Protein 3CXG (pdb70)

InterPro domains:
  IPR013766 Thioredoxin domain [PF00085] (86-170)
  IPR036249 Thioredoxin-like superfamily [SSF52833] (67-174)

Nearest PDB structures (foldseek):
  3cxg-assembly2_B  TM=1.008E+00  e=1.425E-27  unclassified
  2xbi-assembly1_A  TM=9.015E-01  e=7.526E-08  Schistosoma mansoni
  2xbq-assembly1_A  TM=8.845E-01  e=1.543E-07  Schistosoma mansoni
  4i8b-assembly1_B  TM=8.385E-01  e=2.962E-07  Schistosoma japonicum
  6kil-assembly1_A  TM=8.180E-01  e=5.689E-07  Halobacterium salinarum NRC-1

Radius of gyration: 19.88 Å; Cα contacts (8 Å, |Δi|>4): 503; chains: 2; bounding box: 44×50×50 Å

Organism: Plasmodium falciparum (isolate 3D7) (NCBI:txid36329)

B-factor: mean 28.35, std 4.88, range [16.5, 72.26]

Secondary structure (DSSP, 8-state):
-EEEEEEEETTEEEEE---TTHHHHHHT---SEEEEEEE-TT-HHHHHTHHHHHGGGGTEE-EEEEEETTT-HHHHHHTT--SSSEEEEEEEETTEEEEEEEEES--HHHHHHHHHHHSEE-/-EEEEEEEETTEEEEE---TTHHHHHHT---SEEEEEEE-TT-HHHHHTHHHHHGGGGTEE-EEEEEETTT-HHHHHHTT--SSSEEEEEEEETTEEEEEEEEES--HHHHHHHHHHHSEE-

GO terms:
  GO:0005783 endoplasmic reticulum (C, IDA)
  GO:0005789 endoplasmic reticulum membrane (C, EXP)

Solvent-accessible surface area: 12739 Å² total; per-residue (Å²): 109,13,154,2,38,18,87,25,53,55,55,0,27,10,4,114,5,99,51,30,50,8,13,116,42,22,34,42,52,92,7,45,0,2,0,0,7,0,5,8,122,179,5,136,56,4,54,146,4,103,95,36,0,76,64,5,16,72,131,2,94,0,10,0,0,16,1,30,12,90,104,2,71,134,10,30,102,140,46,96,22,160,39,40,0,3,0,7,0,24,44,51,80,149,150,117,68,58,86,45,66,60,16,97,25,29,82,93,114,72,0,57,153,4,0,99,158,57,10,77,114,93,115,25,96,1,31,15,79,26,54,51,54,0,28,6,5,105,8,85,52,40,54,7,12,113,41,21,31,52,53,88,9,47,0,4,0,0,7,0,3,8,122,177,6,142,59,2,52,151,4,109,105,36,0,55,55,6,9,64,131,3,95,0,10,0,0,22,0,28,12,92,105,2,66,129,14,32,100,140,46,101,23,165,36,38,0,3,0,7,0,25,41,48,78,154,154,105,65,52,86,46,66,62,17,98,25,29,85,97,115,75,0,58,153,5,0,102,154,50,11,78,116,97

Sequence (244 aa):
SGRENLYYFQGQSIYIIELKNTGSLNQVFSSSQNSSIVIKFGAVWCKPCNKIKEYFKNQLNYYYVTLVDIDVDIHPKLNDQHNIKALPTFEFYFNLNNEWVLVHTVEGANQNDIEKAFQKYCLEKSGRENLYFQGQSIYIELKNTGSLNQVFSSSQNSSIVIKFGAVWCKPCNKIKEYFKNQLNYYYVTLVDIDVDIHPKLNDQHNIKALPTFEFYFNLNNEWVLVHTVEGANQNDIEKAFQKYCLEK

CATH classification: 3.40.30.10

Structure (mmCIF, N/CA/C/O backbone):
data_3CXG
#
_entry.id   3CXG
#
_cell.length_a   97.455
_cell.length_b   97.455
_cell.length_c   97.455
_cell.angle_alpha   90.000
_cell.angle_beta   90.000
_cell.angle_gamma   90.000
#
_symmetry.space_group_name_H-M   'P 2 3'
#
loop_
_entity.id
_entity.type
_entity.pdbx_description
1 polymer 'Putative thioredoxin'
2 non-polymer GLYCEROL
3 non-polymer 'SULFATE ION'
4 water water
#
loop_
_atom_site.group_PDB
_atom_site.id
_atom_site.type_symbol
_atom_site.label_atom_id
_atom_site.label_alt_id
_atom_site.label_comp_id
_atom_site.label_asym_id
_atom_site.label_entity_id
_atom_site.label_seq_id
_atom_site.pdbx_PDB_ins_code
_atom_site.Cartn_x
_atom_site.Cartn_y
_atom_site.Cartn_z
_atom_site.occupancy
_atom_site.B_iso_or_equiv
_atom_site.auth_seq_id
_atom_site.auth_comp_id
_atom_site.auth_asym_id
_atom_site.auth_atom_id
_atom_site.pdbx_PDB_model_num
ATOM 1 N N . SER A 1 9 ? 36.506 28.613 9.439 1.00 36.75 9 SER A N 1
ATOM 2 C CA . SER A 1 9 ? 35.416 27.788 10.017 1.00 36.28 9 SER A CA 1
ATOM 3 C C . SER A 1 9 ? 35.127 28.332 11.409 1.00 36.60 9 SER A C 1
ATOM 4 O O . SER A 1 9 ? 36.048 28.442 12.227 1.00 38.28 9 SER A O 1
ATOM 6 N N . GLY A 1 10 ? 33.882 28.705 11.693 1.00 34.62 10 GLY A N 1
ATOM 7 C CA . GLY A 1 10 ? 33.528 29.215 13.024 1.00 33.95 10 GLY A CA 1
ATOM 8 C C . GLY A 1 10 ? 32.027 29.334 13.241 1.00 33.23 10 GLY A C 1
ATOM 9 O O . GLY A 1 10 ? 31.271 29.233 12.288 1.00 34.78 10 GLY A O 1
ATOM 10 N N . ARG A 1 11 ? 31.604 29.526 14.490 1.00 31.47 11 ARG A N 1
ATOM 11 C CA . ARG A 1 11 ? 30.199 29.631 14.908 1.00 30.66 11 ARG A CA 1
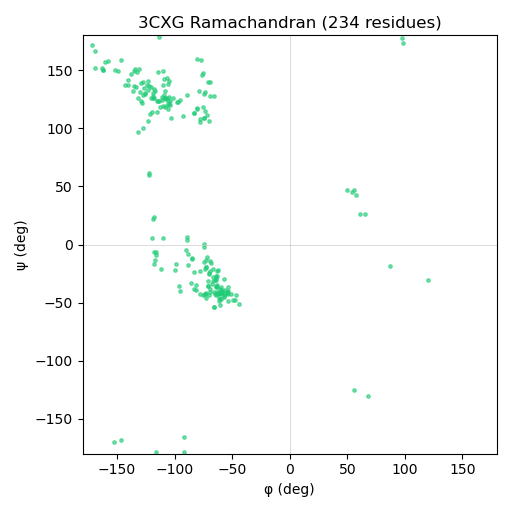ATOM 12 C C . ARG A 1 11 ? 30.066 30.988 15.613 1.00 27.77 11 ARG A C 1
ATOM 13 O O . ARG A 1 11 ? 30.992 31.358 16.342 1.00 27.41 11 ARG A O 1
ATOM 21 N N . GLU A 1 12 ? 28.957 31.715 15.412 1.00 24.54 12 GLU A N 1
ATOM 22 C CA . GLU A 1 12 ? 28.602 32.832 16.285 1.00 23.70 12 GLU A CA 1
ATOM 23 C C . GLU A 1 12 ? 27.154 32.738 16.726 1.00 23.16 12 GLU A C 1
ATOM 24 O O . GLU A 1 12 ? 26.339 32.161 16.023 1.00 23.51 12 GLU A O 1
ATOM 30 N N . ASN A 1 13 ? 26.837 33.266 17.899 1.00 22.36 13 ASN A N 1
ATOM 31 C CA . ASN A 1 13 ? 25.460 33.272 18.422 1.00 25.75 13 ASN A CA 1
ATOM 32 C C . ASN A 1 13 ? 24.955 34.706 18.405 1.00 26.27 13 ASN A C 1
ATOM 33 O O . ASN A 1 13 ? 25.582 35.598 18.997 1.00 27.47 13 ASN A O 1
ATOM 38 N N . LEU A 1 14 ? 23.891 34.948 17.658 1.00 26.74 14 LEU A N 1
ATOM 39 C CA . LEU A 1 14 ? 23.339 36.303 17.548 1.00 28.52 14 LEU A CA 1
ATOM 40 C C . LEU A 1 14 ? 22.067 36.328 18.374 1.00 28.85 14 LEU A C 1
ATOM 41 O O . LEU A 1 14 ? 21.323 35.343 18.415 1.00 28.89 14 LEU A O 1
ATOM 46 N N A TYR A 1 15 ? 21.879 37.445 19.064 0.50 28.29 15 TYR A N 1
ATOM 47 N N B TYR A 1 15 ? 21.869 37.405 19.115 0.50 29.00 15 TYR A N 1
ATOM 48 C CA A TYR A 1 15 ? 20.740 37.700 19.929 0.50 28.07 15 TYR A CA 1
ATOM 49 C CA B TYR A 1 15 ? 20.621 37.612 19.829 0.50 29.28 15 TYR A CA 1
ATOM 50 C C A TYR A 1 15 ? 20.088 38.931 19.287 0.50 27.81 15 TYR A C 1
ATOM 51 C C B TYR A 1 15 ? 20.075 38.898 19.271 0.50 28.55 15 TYR A C 1
ATOM 52 O O A TYR A 1 15 ? 20.777 39.926 19.034 0.50 27.10 15 TYR A O 1
ATOM 53 O O B TYR A 1 15 ? 20.797 39.884 19.087 0.50 27.80 15 TYR A O 1
ATOM 70 N N . PHE A 1 16 ? 18.793 38.828 18.961 1.00 27.75 16 PHE A N 1
ATOM 71 C CA . PHE A 1 16 ? 18.071 39.824 18.189 1.00 28.21 16 PHE A CA 1
ATOM 72 C C . PHE A 1 16 ? 16.964 40.400 19.092 1.00 27.89 16 PHE A C 1
ATOM 73 O O . PHE A 1 16 ? 16.269 39.659 19.822 1.00 25.72 16 PHE A O 1
ATOM 81 N N . GLN A 1 17 ? 16.795 41.709 19.034 1.00 26.02 17 GLN A N 1
ATOM 82 C CA . GLN A 1 17 ? 15.633 42.372 19.571 1.00 27.51 17 GLN A CA 1
ATOM 83 C C . GLN A 1 17 ? 15.181 43.312 18.412 1.00 27.61 17 GLN A C 1
ATOM 84 O O . GLN A 1 17 ? 15.751 44.380 18.204 1.00 27.58 17 GLN A O 1
ATOM 90 N N . GLY A 1 18 ? 14.216 42.873 17.625 1.00 27.93 18 GLY A N 1
ATOM 91 C CA . GLY A 1 18 ? 13.874 43.562 16.372 1.00 28.37 18 GLY A CA 1
ATOM 92 C C . GLY A 1 18 ? 15.074 43.355 15.465 1.00 28.49 18 GLY A C 1
ATOM 93 O O . GLY A 1 18 ? 15.585 42.216 15.338 1.00 27.81 18 GLY A O 1
ATOM 94 N N . GLN A 1 19 ? 15.547 44.462 14.879 1.00 28.51 19 GLN A N 1
ATOM 95 C CA . GLN A 1 19 ? 16.792 44.489 14.095 1.00 26.89 19 GLN A CA 1
ATOM 96 C C . GLN A 1 19 ? 18.076 44.797 14.884 1.00 27.81 19 GLN A C 1
ATOM 97 O O . GLN A 1 19 ? 19.174 44.723 14.326 1.00 26.47 19 GLN A O 1
ATOM 103 N N . SER A 1 20 ? 17.958 45.106 16.166 1.00 25.99 20 SER A N 1
ATOM 104 C CA . SER A 1 20 ? 19.142 45.228 16.977 1.00 26.44 20 SER A CA 1
ATOM 105 C C . SER A 1 20 ? 19.738 43.851 17.323 1.00 26.99 20 SER A C 1
ATOM 106 O O . SER A 1 20 ? 19.045 42.847 17.371 1.00 28.45 20 SER A O 1
ATOM 109 N N . ILE A 1 21 ? 21.040 43.811 17.446 1.00 27.27 21 ILE A N 1
ATOM 110 C CA . ILE A 1 21 ? 21.811 42.564 17.566 1.00 27.78 21 ILE A CA 1
ATOM 111 C C . ILE A 1 21 ? 22.851 42.654 18.660 1.00 27.14 21 ILE A C 1
ATOM 112 O O . ILE A 1 21 ? 23.479 43.697 18.792 1.00 24.61 21 ILE A O 1
ATOM 117 N N . TYR A 1 22 ? 22.991 41.599 19.479 1.00 26.93 22 TYR A N 1
ATOM 118 C CA . TYR A 1 22 ? 24.085 41.527 20.395 1.00 27.13 22 TYR A CA 1
ATOM 119 C C . TYR A 1 22 ? 24.867 40.233 20.099 1.00 27.01 22 TYR A C 1
ATOM 120 O O . TYR A 1 22 ? 24.257 39.156 19.914 1.00 26.71 22 TYR A O 1
ATOM 129 N N . ILE A 1 23 ? 26.194 40.325 20.077 1.00 26.49 23 ILE A N 1
ATOM 130 C CA A ILE A 1 23 ? 27.086 39.171 19.850 0.50 25.91 23 ILE A CA 1
ATOM 131 C CA B ILE A 1 23 ? 27.019 39.109 19.940 0.50 26.56 23 ILE A CA 1
ATOM 132 C C . ILE A 1 23 ? 28.269 39.167 20.833 1.00 27.27 23 ILE A C 1
ATOM 133 O O . ILE A 1 23 ? 28.952 40.209 20.999 1.00 25.95 23 ILE A O 1
ATOM 142 N N . GLU A 1 24 ? 28.548 38.041 21.427 1.00 24.06 24 GLU A N 1
ATOM 143 C CA . GLU A 1 24 ? 29.695 37.929 22.269 1.00 25.26 24 GLU A CA 1
ATOM 144 C C . GLU A 1 24 ? 30.650 37.170 21.329 1.00 25.24 24 GLU A C 1
ATOM 145 O O . GLU A 1 24 ? 30.433 35.979 21.018 1.00 24.04 24 GLU A O 1
ATOM 151 N N . LEU A 1 25 ? 31.666 37.879 20.847 1.00 24.52 25 LEU A N 1
ATOM 152 C CA . LEU A 1 25 ? 32.435 37.409 19.671 1.00 26.35 25 LEU A CA 1
ATOM 153 C C . LEU A 1 25 ? 33.282 36.148 19.987 1.00 25.70 25 LEU A C 1
ATOM 154 O O . LEU A 1 25 ? 34.064 36.137 20.944 1.00 24.81 25 LEU A O 1
ATOM 159 N N . LYS A 1 26 ? 33.152 35.093 19.184 1.00 24.87 26 LYS A N 1
ATOM 160 C CA . LYS A 1 26 ? 33.929 33.871 19.412 1.00 25.08 26 LYS A CA 1
ATOM 161 C C . LYS A 1 26 ? 35.169 33.825 18.617 1.00 24.58 26 LYS A C 1
ATOM 162 O O . LYS A 1 26 ? 36.178 33.379 19.070 1.00 22.72 26 LYS A O 1
ATOM 168 N N . ASN A 1 27 ? 35.063 34.270 17.381 1.00 23.07 27 ASN A N 1
ATOM 169 C CA . ASN A 1 27 ? 36.153 34.196 16.432 1.00 24.15 27 ASN A CA 1
ATOM 170 C C . ASN A 1 27 ? 36.516 35.615 15.966 1.00 23.63 27 ASN A C 1
ATOM 171 O O . ASN A 1 27 ? 35.654 36.384 15.480 1.00 23.85 27 ASN A O 1
ATOM 176 N N . THR A 1 28 ? 37.797 35.934 16.105 1.00 24.05 28 THR A N 1
ATOM 177 C CA . THR A 1 28 ? 38.294 37.239 15.674 1.00 26.42 28 THR A CA 1
ATOM 178 C C . THR A 1 28 ? 37.882 37.572 14.246 1.00 25.94 28 THR A C 1
ATOM 179 O O . THR A 1 28 ? 37.522 38.723 13.944 1.00 26.94 28 THR A O 1
ATOM 183 N N . GLY A 1 29 ? 37.980 36.591 13.346 1.00 25.54 29 GLY A N 1
ATOM 184 C CA . GLY A 1 29 ? 37.596 36.804 11.931 1.00 25.16 29 GLY A CA 1
ATOM 185 C C . GLY A 1 29 ? 36.130 37.164 11.679 1.00 25.80 29 GLY A C 1
ATOM 186 O O . GLY A 1 29 ? 35.832 37.727 10.628 1.00 25.60 29 GLY A O 1
ATOM 187 N N . SER A 1 30 ? 35.222 36.829 12.614 1.00 26.53 30 SER A N 1
ATOM 188 C CA . SER A 1 30 ? 33.772 37.143 12.438 1.00 27.70 30 SER A CA 1
ATOM 189 C C . SER A 1 30 ? 33.496 38.672 12.542 1.00 27.83 30 SER A C 1
ATOM 190 O O . SER A 1 30 ? 32.471 39.123 12.081 1.00 28.31 30 SER A O 1
ATOM 193 N N . LEU A 1 31 ? 34.363 39.433 13.234 1.00 26.98 31 LEU A N 1
ATOM 194 C CA . LEU A 1 31 ? 34.211 40.915 13.303 1.00 27.15 31 LEU A CA 1
ATOM 195 C C . LEU A 1 31 ? 34.103 41.662 11.930 1.00 27.86 31 LEU A C 1
ATOM 196 O O . LEU A 1 31 ? 33.217 42.540 11.715 1.00 26.91 31 LEU A O 1
ATOM 201 N N . ASN A 1 32 ? 35.015 41.334 11.028 1.00 28.15 32 ASN A N 1
ATOM 202 C CA . ASN A 1 32 ? 34.960 41.799 9.637 1.00 30.11 32 ASN A CA 1
ATOM 203 C C . ASN A 1 32 ? 33.610 41.442 9.042 1.00 28.92 32 ASN A C 1
ATOM 204 O O . ASN A 1 32 ? 33.053 42.218 8.280 1.00 29.79 32 ASN A O 1
ATOM 209 N N . GLN A 1 33 ? 33.101 40.255 9.350 1.00 28.24 33 GLN A N 1
ATOM 210 C CA . GLN A 1 33 ? 31.816 39.822 8.775 1.00 27.99 33 GLN A CA 1
ATOM 211 C C . GLN A 1 33 ? 30.599 40.593 9.350 1.00 26.28 33 GLN A C 1
ATOM 212 O O . GLN A 1 33 ? 29.633 40.798 8.657 1.00 24.78 33 GLN A O 1
ATOM 218 N N . VAL A 1 34 ? 30.642 40.937 10.655 1.00 25.83 34 VAL A N 1
ATOM 219 C CA . VAL A 1 34 ? 29.579 41.759 11.321 1.00 26.95 34 VAL A CA 1
ATOM 220 C C . VAL A 1 34 ? 29.469 43.138 10.612 1.00 26.75 34 VAL A C 1
ATOM 221 O O . VAL A 1 34 ? 28.360 43.710 10.399 1.00 25.60 34 VAL A O 1
ATOM 225 N N . PHE A 1 35 ? 30.649 43.669 10.262 1.00 26.01 35 PHE A N 1
ATOM 226 C CA . PHE A 1 35 ? 30.739 44.985 9.632 1.00 28.59 35 PHE A CA 1
ATOM 227 C C . PHE A 1 35 ? 30.295 44.931 8.171 1.00 29.19 35 PHE A C 1
ATOM 228 O O . PHE A 1 35 ? 30.005 45.944 7.586 1.00 28.46 35 PHE A O 1
ATOM 236 N N . SER A 1 36 ? 30.207 43.725 7.621 1.00 30.63 36 SER A N 1
ATOM 237 C CA A SER A 1 36 ? 29.820 43.481 6.220 0.50 31.56 36 SER A CA 1
ATOM 238 C CA B SER A 1 36 ? 29.844 43.576 6.216 0.50 31.62 36 SER A CA 1
ATOM 239 C C . SER A 1 36 ? 28.335 43.663 5.992 1.00 32.33 36 SER A C 1
ATOM 240 O O . SER A 1 36 ? 27.885 43.657 4.869 1.00 33.60 36 SER A O 1
ATOM 245 N N . SER A 1 37 ? 27.567 43.803 7.083 1.00 35.34 37 SER A N 1
ATOM 246 C CA . SER A 1 37 ? 26.161 44.301 7.035 1.00 38.15 37 SER A CA 1
ATOM 247 C C . SER A 1 37 ? 26.088 45.849 7.225 1.00 39.81 37 SER A C 1
ATOM 248 O O . SER A 1 37 ? 25.712 46.354 8.305 1.00 40.62 37 SER A O 1
ATOM 251 N N . GLN A 1 39 ? 22.843 47.247 7.939 1.00 33.80 39 GLN A N 1
ATOM 252 C CA . GLN A 1 39 ? 21.424 47.326 8.258 1.00 33.22 39 GLN A CA 1
ATOM 253 C C . GLN A 1 39 ? 21.261 48.088 9.577 1.00 31.89 39 GLN A C 1
ATOM 254 O O . GLN A 1 39 ? 20.226 48.738 9.813 1.00 31.78 39 GLN A O 1
ATOM 260 N N . ASN A 1 40 ? 22.254 47.980 10.447 1.00 28.02 40 ASN A N 1
ATOM 261 C CA . ASN A 1 40 ? 22.343 48.931 11.540 1.00 27.54 40 ASN A CA 1
ATOM 262 C C . ASN A 1 40 ? 23.438 49.914 11.211 1.00 26.56 40 ASN A C 1
ATOM 263 O O . ASN A 1 40 ? 24.538 49.512 10.915 1.00 28.30 40 ASN A O 1
ATOM 268 N N . SER A 1 41 ? 23.100 51.205 11.189 1.00 26.26 41 SER A N 1
ATOM 269 C CA . SER A 1 41 ? 24.121 52.244 10.945 1.00 25.61 41 SER A CA 1
ATOM 270 C C . SER A 1 41 ? 25.141 52.312 12.101 1.00 24.81 41 SER A C 1
ATOM 271 O O . SER A 1 41 ? 26.280 52.714 11.897 1.00 25.56 41 SER A O 1
ATOM 274 N N . SER A 1 42 ? 24.713 51.945 13.312 1.00 25.57 42 SER A N 1
ATOM 275 C CA . SER A 1 42 ? 25.523 52.067 14.520 1.00 24.46 42 SER A CA 1
ATOM 276 C C . SER A 1 42 ? 25.990 50.655 14.908 1.00 25.04 42 SER A C 1
ATOM 277 O O . SER A 1 42 ? 25.172 49.752 15.054 1.00 24.73 42 SER A O 1
ATOM 280 N N . ILE A 1 43 ? 27.304 50.465 15.019 1.00 25.79 43 ILE A N 1
ATOM 281 C CA . ILE A 1 43 ? 27.869 49.291 15.691 1.00 26.26 43 ILE A CA 1
ATOM 282 C C . ILE A 1 43 ? 28.628 49.850 16.861 1.00 27.06 43 ILE A C 1
ATOM 283 O O . ILE A 1 43 ? 29.434 50.749 16.671 1.00 26.14 43 ILE A O 1
ATOM 288 N N . VAL A 1 44 ? 28.412 49.266 18.059 1.00 28.99 44 VAL A N 1
ATOM 289 C CA . VAL A 1 44 ? 29.212 49.622 19.309 1.00 26.75 44 VAL A CA 1
ATOM 290 C C . VAL A 1 44 ? 29.955 48.358 19.807 1.00 27.86 44 VAL A C 1
ATOM 291 O O . VAL A 1 44 ? 29.346 47.281 19.974 1.00 25.13 44 VAL A O 1
ATOM 295 N N . ILE A 1 45 ? 31.285 48.487 19.983 1.00 27.84 45 ILE A N 1
ATOM 296 C CA . ILE A 1 45 ? 32.116 47.371 20.418 1.00 27.88 45 ILE A CA 1
ATOM 297 C C . ILE A 1 45 ? 32.491 47.703 21.847 1.00 27.83 45 ILE A C 1
ATOM 298 O O . ILE A 1 45 ? 32.846 48.833 22.169 1.00 26.75 45 ILE A O 1
ATOM 303 N N . LYS A 1 46 ? 32.328 46.714 22.727 1.00 27.66 46 LYS A N 1
ATOM 304 C CA . LYS A 1 46 ? 32.844 46.836 24.073 1.00 27.15 46 LYS A CA 1
ATOM 305 C C . LYS A 1 46 ? 33.991 45.848 24.186 1.00 25.36 46 LYS A C 1
ATOM 306 O O . LYS A 1 46 ? 33.812 44.650 23.913 1.00 25.16 46 LYS A O 1
ATOM 312 N N . PHE A 1 47 ? 35.161 46.378 24.564 1.00 23.81 47 PHE A N 1
ATOM 313 C CA . PHE A 1 47 ? 36.358 45.560 24.916 1.00 24.65 47 PHE A CA 1
ATOM 314 C C . PHE A 1 47 ? 36.398 45.365 26.462 1.00 25.54 47 PHE A C 1
ATOM 315 O O . PHE A 1 47 ? 36.433 46.349 27.202 1.00 25.67 47 PHE A O 1
ATOM 323 N N . GLY A 1 48 ? 36.441 44.116 26.921 1.00 22.17 48 GLY A N 1
ATOM 324 C CA . GLY A 1 48 ? 36.541 43.894 28.390 1.00 26.75 48 GLY A CA 1
ATOM 325 C C . GLY A 1 48 ? 37.231 42.549 28.686 1.00 26.62 48 GLY A C 1
ATOM 326 O O . GLY A 1 48 ? 37.851 41.905 27.794 1.00 26.41 48 GLY A O 1
ATOM 327 N N . ALA A 1 49 ? 37.192 42.130 29.941 1.00 27.64 49 ALA A N 1
ATOM 328 C CA . ALA A 1 49 ? 37.829 40.875 30.323 1.00 27.20 49 ALA A CA 1
ATOM 329 C C . ALA A 1 49 ? 37.075 40.316 31.515 1.00 27.89 49 ALA A C 1
ATOM 330 O O . ALA A 1 49 ? 36.472 41.082 32.297 1.00 26.63 49 ALA A O 1
ATOM 332 N N . VAL A 1 50 ? 37.075 38.971 31.607 1.00 25.58 50 VAL A N 1
ATOM 333 C CA . VAL A 1 50 ? 36.387 38.151 32.625 1.00 25.91 50 VAL A CA 1
ATOM 334 C C . VAL A 1 50 ? 36.802 38.599 34.064 1.00 26.07 50 VAL A C 1
ATOM 335 O O . VAL A 1 50 ? 35.986 38.666 34.952 1.00 23.37 50 VAL A O 1
ATOM 339 N N . TRP A 1 51 ? 38.090 38.884 34.256 1.00 25.36 51 TRP A N 1
ATOM 340 C CA . TRP A 1 51 ? 38.663 39.130 35.623 1.00 26.07 51 TRP A CA 1
ATOM 341 C C . TRP A 1 51 ? 38.446 40.616 35.990 1.00 27.61 51 TRP A C 1
ATOM 342 O O . TRP A 1 51 ? 38.696 41.014 37.117 1.00 27.88 51 TRP A O 1
ATOM 353 N N . CYS A 1 52 ? 38.045 41.432 34.998 1.00 27.31 52 CYS A N 1
ATOM 354 C CA . CYS A 1 52 ? 37.937 42.879 35.122 1.00 26.77 52 CYS A CA 1
ATOM 355 C C . CYS A 1 52 ? 36.652 43.293 35.821 1.00 27.32 52 CYS A C 1
ATOM 356 O O . CYS A 1 52 ? 35.530 43.112 35.295 1.00 25.57 52 CYS A O 1
ATOM 359 N N . LYS A 1 53 ? 36.799 43.923 36.987 1.00 25.86 53 LYS A N 1
ATOM 360 C CA . LYS A 1 53 ? 35.635 44.280 37.804 1.00 26.31 53 LYS A CA 1
ATOM 361 C C . LYS A 1 53 ? 34.704 45.336 37.133 1.00 26.46 53 LYS A C 1
ATOM 362 O O . LYS A 1 53 ? 33.504 45.044 36.966 1.00 23.91 53 LYS A O 1
ATOM 368 N N . PRO A 1 54 ? 35.253 46.535 36.691 1.00 25.10 54 PRO A N 1
ATOM 369 C CA . PRO A 1 54 ? 34.369 47.467 36.013 1.00 25.39 54 PRO A CA 1
ATOM 370 C C . PRO A 1 54 ? 33.783 46.939 34.651 1.00 25.10 54 PRO A C 1
ATOM 371 O O . PRO A 1 54 ? 32.659 47.339 34.289 1.00 23.80 54 PRO A O 1
ATOM 375 N N . CYS A 1 55 ? 34.479 46.025 33.950 1.00 25.64 55 CYS A N 1
ATOM 376 C CA . CYS A 1 55 ? 33.915 45.397 32.721 1.00 26.01 55 CYS A CA 1
ATOM 377 C C . CYS A 1 55 ? 32.641 44.592 33.080 1.00 24.78 55 CYS A C 1
ATOM 378 O O . CYS A 1 55 ? 31.575 44.640 32.386 1.00 24.58 55 CYS A O 1
ATOM 381 N N . ASN A 1 56 ? 32.705 43.880 34.176 1.00 24.19 56 ASN A N 1
ATOM 382 C CA . ASN A 1 56 ? 31.531 43.104 34.611 1.00 24.60 56 ASN A CA 1
ATOM 383 C C . ASN A 1 56 ? 30.411 44.024 35.133 1.00 24.58 56 ASN A C 1
ATOM 384 O O . ASN A 1 56 ? 29.217 43.713 34.995 1.00 23.62 56 ASN A O 1
ATOM 389 N N . LYS A 1 57 ? 30.786 45.123 35.808 1.00 24.11 57 LYS A N 1
ATOM 390 C CA . LYS A 1 57 ? 29.760 46.014 36.319 1.00 25.06 57 LYS A CA 1
ATOM 391 C C . LYS A 1 57 ? 28.802 46.559 35.278 1.00 26.57 57 LYS A C 1
ATOM 392 O O . LYS A 1 57 ? 27.632 46.784 35.610 1.00 25.59 57 LYS A O 1
ATOM 398 N N . ILE A 1 58 ? 29.263 46.728 34.018 1.00 28.66 58 ILE A N 1
ATOM 399 C CA . ILE A 1 58 ? 28.427 47.295 32.949 1.00 29.63 58 ILE A CA 1
ATOM 400 C C . ILE A 1 58 ? 28.044 46.289 31.896 1.00 29.43 58 ILE A C 1
ATOM 401 O O . ILE A 1 58 ? 27.469 46.701 30.868 1.00 30.30 58 ILE A O 1
ATOM 406 N N . LYS A 1 59 ? 28.386 45.006 32.091 1.00 28.74 59 LYS A N 1
ATOM 407 C CA . LYS A 1 59 ? 28.172 44.019 31.055 1.00 27.83 59 LYS A CA 1
ATOM 408 C C . LYS A 1 59 ? 26.683 43.874 30.743 1.00 28.94 59 LYS A C 1
ATOM 409 O O . LYS A 1 59 ? 26.374 43.725 29.573 1.00 29.58 59 LYS A O 1
ATOM 415 N N . GLU A 1 60 ? 25.783 43.840 31.768 1.00 29.82 60 GLU A N 1
ATOM 416 C CA . GLU A 1 60 ? 24.349 43.654 31.538 1.00 29.15 60 GLU A CA 1
ATOM 417 C C . GLU A 1 60 ? 23.769 44.945 30.944 1.00 29.03 60 GLU A C 1
ATOM 418 O O . GLU A 1 60 ? 23.021 44.912 29.975 1.00 28.05 60 GLU A O 1
ATOM 424 N N . TYR A 1 61 ? 24.137 46.085 31.527 1.00 29.95 61 TYR A N 1
ATOM 425 C CA . TYR A 1 61 ? 23.785 47.367 30.912 1.00 29.91 61 TYR A CA 1
ATOM 426 C C . TYR A 1 61 ? 24.104 47.420 29.378 1.00 28.40 61 TYR A C 1
ATOM 427 O O . TYR A 1 61 ? 23.221 47.806 28.598 1.00 26.88 61 TYR A O 1
ATOM 436 N N . PHE A 1 62 ? 25.305 47.007 28.957 1.00 27.22 62 PHE A N 1
ATOM 437 C CA . PHE A 1 62 ? 25.679 47.013 27.538 1.00 27.86 62 PHE A CA 1
ATOM 438 C C . PHE A 1 62 ? 24.795 46.103 26.679 1.00 28.43 62 PHE A C 1
ATOM 439 O O . PHE A 1 62 ? 24.276 46.572 25.618 1.00 27.92 62 PHE A O 1
ATOM 447 N N . LYS A 1 63 ? 24.587 44.836 27.117 1.00 28.17 63 LYS A N 1
ATOM 448 C CA . LYS A 1 63 ? 23.788 43.919 26.313 1.00 29.31 63 LYS A CA 1
ATOM 449 C C . LYS A 1 63 ? 22.329 44.407 26.265 1.00 27.62 63 LYS A C 1
ATOM 450 O O . LYS A 1 63 ? 21.678 44.171 25.276 1.00 27.45 63 LYS A O 1
ATOM 456 N N . ASN A 1 64 ? 21.829 45.066 27.313 1.00 24.64 64 ASN A N 1
ATOM 457 C CA . ASN A 1 64 ? 20.427 45.479 27.314 1.00 26.10 64 ASN A CA 1
ATOM 458 C C . ASN A 1 64 ? 20.150 46.699 26.387 1.00 26.28 64 ASN A C 1
ATOM 459 O O . ASN A 1 64 ? 19.002 47.126 26.246 1.00 25.63 64 ASN A O 1
ATOM 464 N N . GLN A 1 65 ? 21.188 47.190 25.723 1.00 26.07 65 GLN A N 1
ATOM 465 C CA . GLN A 1 65 ? 21.072 48.413 24.881 1.00 25.97 65 GLN A CA 1
ATOM 466 C C . GLN A 1 65 ? 20.288 48.108 23.602 1.00 27.22 65 GLN A C 1
ATOM 467 O O . GLN A 1 65 ? 19.748 49.018 22.971 1.00 26.71 65 GLN A O 1
ATOM 473 N N . LEU A 1 66 ? 20.209 46.819 23.260 1.00 26.51 66 LEU A N 1
ATOM 474 C CA . LEU A 1 66 ? 19.390 46.301 22.189 1.00 27.65 66 LEU A CA 1
ATOM 475 C C . LEU A 1 66 ? 17.905 46.709 22.293 1.00 27.10 66 LEU A C 1
ATOM 476 O O . LEU A 1 66 ? 17.258 46.897 21.274 1.00 26.79 66 LEU A O 1
ATOM 481 N N . ASN A 1 67 ? 17.374 46.765 23.530 1.00 25.67 67 ASN A N 1
ATOM 482 C CA . ASN A 1 67 ? 15.984 47.183 23.795 1.00 25.07 67 ASN A CA 1
ATOM 483 C C . ASN A 1 67 ? 15.698 48.644 23.542 1.00 25.00 67 ASN A C 1
ATOM 484 O O . ASN A 1 67 ? 14.535 49.027 23.353 1.00 22.11 67 ASN A O 1
ATOM 489 N N . TYR A 1 68 ? 16.769 49.451 23.581 1.00 24.94 68 TYR A N 1
ATOM 490 C CA . TYR A 1 68 ? 16.670 50.911 23.559 1.00 25.41 68 TYR A CA 1
ATOM 491 C C . TYR A 1 68 ? 17.186 51.588 22.311 1.00 24.48 68 TYR A C 1
ATOM 492 O O . TYR A 1 68 ? 16.791 52.718 22.025 1.00 24.79 68 TYR A O 1
ATOM 501 N N . TYR A 1 69 ? 18.050 50.910 21.549 1.00 24.59 69 TYR A N 1
ATOM 502 C CA . TYR A 1 69 ? 18.733 51.496 20.401 1.00 24.54 69 TYR A CA 1
ATOM 503 C C . TYR A 1 69 ? 18.618 50.535 19.243 1.00 24.92 69 TYR A C 1
ATOM 504 O O . TYR A 1 69 ? 18.524 49.315 19.440 1.00 24.68 69 TYR A O 1
ATOM 513 N N . TYR A 1 70 ? 18.568 51.087 18.033 1.00 24.52 70 TYR A N 1
ATOM 514 C CA . TYR A 1 70 ? 18.893 50.370 16.821 1.00 24.03 70 TYR A CA 1
ATOM 515 C C . TYR A 1 70 ? 20.395 50.337 16.787 1.00 24.24 70 TYR A C 1
ATOM 516 O O . TYR A 1 70 ? 21.051 51.339 16.448 1.00 25.71 70 TYR A O 1
ATOM 525 N N . VAL A 1 71 ? 20.938 49.166 17.033 1.00 23.79 71 VAL A N 1
ATOM 526 C CA . VAL A 1 71 ? 22.355 49.014 17.158 1.00 23.94 71 VAL A CA 1
ATOM 527 C C . VAL A 1 71 ? 22.718 47.538 17.002 1.00 23.70 71 VAL A C 1
ATOM 528 O O . VAL A 1 71 ? 21.924 46.617 17.304 1.00 23.86 71 VAL A O 1
ATOM 532 N N . THR A 1 72 ? 23.920 47.301 16.496 1.00 26.21 72 THR A N 1
ATOM 533 C CA . THR A 1 72 ? 24.589 45.980 16.583 1.00 27.17 72 THR A CA 1
ATOM 534 C C . THR A 1 72 ? 25.696 46.104 17.623 1.00 27.10 72 THR A C 1
ATOM 535 O O . THR A 1 72 ? 26.600 46.942 17.490 1.00 25.42 72 THR A O 1
ATOM 539 N N . LEU A 1 73 ? 25.548 45.332 18.708 1.00 26.07 73 LEU A N 1
ATOM 540 C CA . LEU A 1 73 ? 26.480 45.375 19.845 1.00 26.17 73 LEU A CA 1
ATOM 541 C C . LEU A 1 73 ? 27.449 44.174 19.769 1.00 25.00 73 LEU A C 1
ATOM 542 O O . LEU A 1 73 ? 27.000 43.041 19.707 1.00 24.12 73 LEU A O 1
ATOM 547 N N . VAL A 1 74 ? 28.743 44.448 19.809 1.00 26.75 74 VAL A N 1
ATOM 548 C CA . VAL A 1 74 ? 29.777 43.381 19.852 1.00 26.27 74 VAL A CA 1
ATOM 549 C C . VAL A 1 74 ? 30.551 43.416 21.162 1.00 27.41 74 VAL A C 1
ATOM 550 O O . VAL A 1 74 ? 31.185 44.407 21.521 1.00 26.67 74 VAL A O 1
ATOM 554 N N . ASP A 1 75 ? 30.526 42.281 21.835 1.00 27.72 75 ASP A N 1
ATOM 555 C CA . ASP A 1 75 ? 31.281 42.079 23.050 1.00 29.66 75 ASP A CA 1
ATOM 556 C C . ASP A 1 75 ? 32.582 41.370 22.738 1.00 29.18 75 ASP A C 1
ATOM 557 O O . ASP A 1 75 ? 32.584 40.265 22.185 1.00 30.23 75 ASP A O 1
ATOM 562 N N . ILE A 1 76 ? 33.705 41.973 23.103 1.00 26.27 76 ILE A N 1
ATOM 563 C CA . ILE A 1 76 ? 35.025 41.387 22.831 1.00 26.05 76 ILE A CA 1
ATOM 564 C C . ILE A 1 76 ? 35.824 41.152 24.102 1.00 26.58 76 ILE A C 1
ATOM 565 O O . ILE A 1 76 ? 36.251 42.129 24.760 1.00 25.08 76 ILE A O 1
ATOM 570 N N . ASP A 1 77 ? 36.044 39.863 24.448 1.00 24.40 77 ASP A N 1
ATOM 571 C CA . ASP A 1 77 ? 37.025 39.518 25.487 1.00 26.15 77 ASP A CA 1
ATOM 572 C C . ASP A 1 77 ? 38.445 39.704 24.935 1.00 26.14 77 ASP A C 1
ATOM 573 O O . ASP A 1 77 ? 38.867 38.951 24.052 1.00 26.56 77 ASP A O 1
ATOM 578 N N . VAL A 1 78 ? 39.187 40.641 25.490 1.00 24.80 78 VAL A N 1
ATOM 579 C CA . VAL A 1 78 ? 40.509 40.988 24.969 1.00 25.38 78 VAL A CA 1
ATOM 580 C C . VAL A 1 78 ? 41.521 39.848 25.141 1.00 25.83 78 VAL A C 1
ATOM 581 O O . VAL A 1 78 ? 42.510 39.804 24.424 1.00 25.86 78 VAL A O 1
ATOM 585 N N . ASP A 1 79 ? 41.233 38.922 26.074 1.00 26.57 79 ASP A N 1
ATOM 586 C CA . ASP A 1 79 ? 42.081 37.737 26.341 1.00 26.11 79 ASP A CA 1
ATOM 587 C C . ASP A 1 79 ? 41.776 36.612 25.371 1.00 25.59 79 ASP A C 1
ATOM 588 O O . ASP A 1 79 ? 42.655 35.791 25.124 1.00 26.93 79 ASP A O 1
ATOM 593 N N . ILE A 1 80 ? 40.580 36.601 24.793 1.00 23.90 80 ILE A N 1
ATOM 594 C CA . ILE A 1 80 ? 40.269 35.728 23.607 1.00 24.98 80 ILE A CA 1
ATOM 595 C C . ILE A 1 80 ? 40.750 36.352 22.288 1.00 23.84 80 ILE A C 1
ATOM 596 O O . ILE A 1 80 ? 41.165 35.660 21.383 1.00 26.08 80 ILE A O 1
ATOM 601 N N . HIS A 1 81 ? 40.686 37.665 22.177 1.00 23.97 81 HIS A N 1
ATOM 602 C CA . HIS A 1 81 ? 41.028 38.352 20.897 1.00 24.10 81 HIS A CA 1
ATOM 603 C C . HIS A 1 81 ? 42.184 39.382 21.092 1.00 23.99 81 HIS A C 1
ATOM 604 O O . HIS A 1 81 ? 42.012 40.566 20.898 1.00 24.60 81 HIS A O 1
ATOM 611 N N . PRO A 1 82 ? 43.371 38.921 21.500 1.00 25.01 82 PRO A N 1
ATOM 612 C CA . PRO A 1 82 ? 44.426 39.862 21.818 1.00 24.33 82 PRO A CA 1
ATOM 613 C C . PRO A 1 82 ? 44.833 40.645 20.559 1.00 26.28 82 PRO A C 1
ATOM 614 O O . PRO A 1 82 ? 45.214 41.799 20.652 1.00 26.14 82 PRO A O 1
ATOM 618 N N . LYS A 1 83 ? 44.721 40.054 19.370 1.00 27.55 83 LYS A N 1
ATOM 619 C CA . LYS A 1 83 ? 45.028 40.770 18.126 1.00 29.48 83 LYS A CA 1
ATOM 620 C C . LYS A 1 83 ? 44.150 41.980 17.947 1.00 27.36 83 LYS A C 1
ATOM 621 O O . LYS A 1 83 ? 44.637 43.048 17.520 1.00 25.38 83 LYS A O 1
ATOM 627 N N . LEU A 1 84 ? 42.850 41.837 18.238 1.00 25.38 84 LEU A N 1
ATOM 628 C CA . LEU A 1 84 ? 41.946 42.949 18.121 1.00 26.45 84 LEU A CA 1
ATOM 629 C C . LEU A 1 84 ? 42.218 43.966 19.187 1.00 25.96 84 LEU A C 1
ATOM 630 O O . LEU A 1 84 ? 42.194 45.171 18.870 1.00 27.86 84 LEU A O 1
ATOM 635 N N . ASN A 1 85 ? 42.439 43.513 20.419 1.00 26.10 85 ASN A N 1
ATOM 636 C CA . ASN A 1 85 ? 42.976 44.428 21.470 1.00 27.74 85 ASN A CA 1
ATOM 637 C C . ASN A 1 85 ? 44.150 45.324 20.978 1.00 25.83 85 ASN A C 1
ATOM 638 O O . ASN A 1 85 ? 44.124 46.570 21.153 1.00 25.94 85 ASN A O 1
ATOM 643 N N . ASP A 1 86 ? 45.157 44.724 20.381 1.00 24.82 86 ASP A N 1
ATOM 644 C CA . ASP A 1 86 ? 46.374 45.453 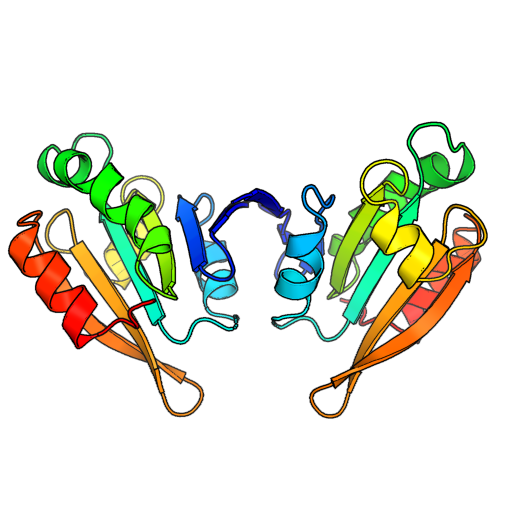19.995 1.00 26.36 86 ASP A CA 1
ATOM 645 C C . ASP A 1 86 ? 46.093 46.338 18.763 1.00 27.30 86 ASP A C 1
ATOM 646 O O . ASP A 1 86 ? 46.502 47.517 18.764 1.00 27.21 86 ASP A O 1
ATOM 651 N N . GLN A 1 87 ? 45.352 45.816 17.766 1.00 26.79 87 GLN A N 1
ATOM 652 C CA . GLN A 1 87 ? 44.982 46.565 16.561 1.00 28.37 87 GLN A CA 1
ATOM 653 C C . GLN A 1 87 ? 44.155 47.782 16.882 1.00 26.69 87 GLN A C 1
ATOM 654 O O . GLN A 1 87 ? 44.339 48.786 16.226 1.00 23.68 87 GLN A O 1
ATOM 660 N N . HIS A 1 88 ? 43.239 47.691 17.863 1.00 26.44 88 HIS A N 1
ATOM 661 C CA . HIS A 1 88 ? 42.356 48.842 18.243 1.00 27.18 88 HIS A CA 1
ATOM 662 C C . HIS A 1 88 ? 43.002 49.722 19.327 1.00 28.79 88 HIS A C 1
ATOM 663 O O . HIS A 1 88 ? 42.415 50.701 19.825 1.00 29.64 88 HIS A O 1
ATOM 670 N N . ASN A 1 89 ? 44.230 49.379 19.674 1.00 27.66 89 ASN A N 1
ATOM 671 C CA . ASN A 1 89 ? 45.020 50.143 20.591 1.00 30.13 89 ASN A CA 1
ATOM 672 C C . ASN A 1 89 ? 44.359 50.389 21.966 1.00 28.90 89 ASN A C 1
ATOM 673 O O . ASN A 1 89 ? 44.398 51.517 22.470 1.00 27.28 89 ASN A O 1
ATOM 678 N N . ILE A 1 90 ? 43.812 49.344 22.561 1.00 26.99 90 ILE A N 1
ATOM 679 C CA . ILE A 1 90 ? 43.013 49.442 23.744 1.00 27.39 90 ILE A CA 1
ATOM 680 C C . ILE A 1 90 ? 43.956 49.697 24.915 1.00 27.70 90 ILE A C 1
ATOM 681 O O . ILE A 1 90 ? 44.969 48.991 25.070 1.00 28.34 90 ILE A O 1
ATOM 686 N N . LYS A 1 91 ? 43.632 50.722 25.699 1.00 28.59 91 LYS A N 1
ATOM 687 C CA . LYS A 1 91 ? 44.508 51.199 26.787 1.00 31.01 91 LYS A CA 1
ATOM 688 C C . LYS A 1 91 ? 43.863 51.021 28.199 1.00 31.57 91 LYS A C 1
ATOM 689 O O . LYS A 1 91 ? 44.542 51.218 29.223 1.00 33.45 91 LYS A O 1
ATOM 695 N N . ALA A 1 92 ? 42.602 50.660 28.269 1.00 29.77 92 ALA A N 1
ATOM 696 C CA . ALA A 1 92 ? 41.926 50.567 29.610 1.00 29.96 92 ALA A CA 1
ATOM 697 C C . ALA A 1 92 ? 40.713 49.687 29.361 1.00 27.84 92 ALA A C 1
ATOM 698 O O . ALA A 1 92 ? 40.253 49.589 28.217 1.00 25.73 92 ALA A O 1
ATOM 700 N N . LEU A 1 93 ? 40.212 49.072 30.423 1.00 25.58 93 LEU A N 1
ATOM 701 C CA . LEU A 1 93 ? 39.102 48.091 30.335 1.00 27.00 93 LEU A CA 1
ATOM 702 C C . LEU A 1 93 ? 38.045 48.562 31.337 1.00 24.46 93 LEU A C 1
ATOM 703 O O . LEU A 1 93 ? 38.387 48.847 32.481 1.00 24.89 93 LEU A O 1
ATOM 708 N N . PRO A 1 94 ? 36.758 48.696 30.911 1.00 24.14 94 PRO A N 1
ATOM 709 C CA . PRO A 1 94 ? 36.315 48.454 29.548 1.00 25.57 94 PRO A CA 1
ATOM 710 C C . PRO A 1 94 ? 36.601 49.648 28.667 1.00 25.89 94 PRO A C 1
ATOM 711 O O . PRO A 1 94 ? 36.756 50.773 29.194 1.00 26.36 94 PRO A O 1
ATOM 715 N N . THR A 1 95 ? 36.628 49.401 27.369 1.00 25.29 95 THR A N 1
ATOM 716 C CA . THR A 1 95 ? 36.638 50.490 26.368 1.00 25.57 95 THR A CA 1
ATOM 717 C C . THR A 1 95 ? 35.467 50.227 25.378 1.00 26.55 95 THR A C 1
ATOM 718 O O . THR A 1 95 ? 35.244 49.067 24.944 1.00 28.27 95 THR A O 1
ATOM 722 N N . PHE A 1 96 ? 34.720 51.290 25.089 1.00 25.67 96 PHE A N 1
ATOM 723 C CA . PHE A 1 96 ? 33.607 51.267 24.146 1.00 27.17 96 PHE A CA 1
ATOM 724 C C . PHE A 1 96 ? 34.020 52.023 22.876 1.00 25.53 96 PHE A C 1
ATOM 725 O O . PHE A 1 96 ? 34.427 53.207 22.941 1.00 25.99 96 PHE A O 1
ATOM 733 N N . GLU A 1 97 ? 33.896 51.372 21.721 1.00 25.15 97 GLU A N 1
ATOM 734 C CA . GLU A 1 97 ? 34.065 52.055 20.395 1.00 26.79 97 GLU A CA 1
ATOM 735 C C . GLU A 1 97 ? 32.749 52.176 19.681 1.00 28.10 97 GLU A C 1
ATOM 736 O O . GLU A 1 97 ? 32.055 51.136 19.394 1.00 27.30 97 GLU A O 1
ATOM 742 N N . PHE A 1 98 ? 32.442 53.415 19.293 1.00 28.45 98 PHE A N 1
ATOM 743 C CA . PHE A 1 98 ? 31.178 53.727 18.605 1.00 28.23 98 PHE A CA 1
ATOM 744 C C . PHE A 1 98 ? 31.520 53.935 17.148 1.00 26.98 98 PHE A C 1
ATOM 745 O O . PHE A 1 98 ? 32.302 54.827 16.809 1.00 26.69 98 PHE A O 1
ATOM 753 N N . TYR A 1 99 ? 30.895 53.117 16.304 1.00 26.51 99 TYR A N 1
ATOM 754 C CA . TYR A 1 99 ? 31.069 53.172 14.823 1.00 25.57 99 TYR A CA 1
ATOM 755 C C . TYR A 1 99 ? 29.759 53.586 14.176 1.00 24.97 99 TYR A C 1
ATOM 756 O O . TYR A 1 99 ? 28.660 53.355 14.717 1.00 24.85 99 TYR A O 1
ATOM 765 N N . PHE A 1 100 ? 29.887 54.296 13.041 1.00 25.76 100 PHE A N 1
ATOM 766 C CA . PHE A 1 100 ? 28.744 54.734 12.255 1.00 25.48 100 PHE A CA 1
ATOM 767 C C . PHE A 1 100 ? 29.165 54.623 10.812 1.00 25.34 100 PHE A C 1
ATOM 768 O O . PHE A 1 100 ? 30.297 54.972 10.432 1.00 26.07 100 PHE A O 1
ATOM 776 N N . ASN A 1 101 ? 28.235 54.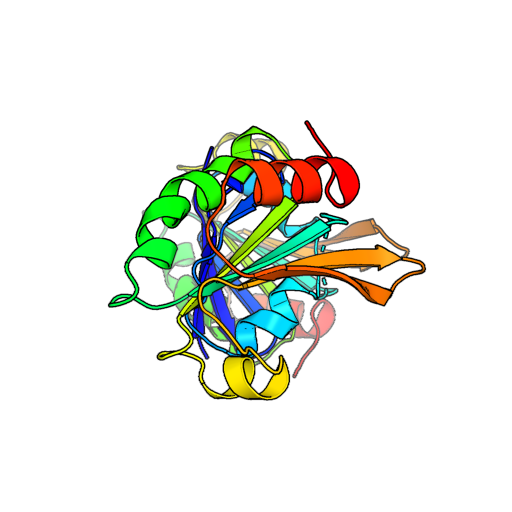118 10.027 1.00 26.58 101 ASN A N 1
ATOM 777 C CA . ASN A 1 101 ? 28.359 54.027 8.598 1.00 26.39 101 ASN A CA 1
ATOM 778 C C . ASN A 1 101 ? 27.971 55.336 7.964 1.00 26.02 101 ASN A C 1
ATOM 779 O O . ASN A 1 101 ? 26.783 55.757 8.004 1.00 24.77 101 ASN A O 1
ATOM 784 N N . LEU A 1 102 ? 28.981 55.989 7.367 1.00 24.39 102 LEU A N 1
ATOM 785 C CA . LEU A 1 102 ? 28.840 57.287 6.803 1.00 24.98 102 LEU A CA 1
ATOM 786 C C . LEU A 1 102 ? 29.452 57.208 5.410 1.00 25.61 102 LEU A C 1
ATOM 787 O O . LEU A 1 102 ? 30.631 56.805 5.250 1.00 25.58 102 LEU A O 1
ATOM 792 N N . ASN A 1 103 ? 28.664 57.604 4.421 1.00 24.02 103 ASN A N 1
ATOM 793 C CA . ASN A 1 103 ? 29.110 57.591 3.030 1.00 24.66 103 ASN A CA 1
ATOM 794 C C . ASN A 1 103 ? 29.639 56.210 2.587 1.00 25.53 103 ASN A C 1
ATOM 795 O O . ASN A 1 103 ? 30.700 56.118 1.959 1.00 25.50 103 ASN A O 1
ATOM 800 N N . ASN A 1 104 ? 28.908 55.140 2.934 1.00 25.41 104 ASN A N 1
ATOM 801 C CA . ASN A 1 104 ? 29.291 53.741 2.623 1.00 26.15 104 ASN A CA 1
ATOM 802 C C . ASN A 1 104 ? 30.635 53.312 3.248 1.00 26.23 104 ASN A C 1
ATOM 803 O O . ASN A 1 104 ? 31.298 52.435 2.700 1.00 25.81 104 ASN A O 1
ATOM 808 N N . GLU A 1 105 ? 31.052 53.925 4.356 1.00 26.01 105 GLU A N 1
ATOM 809 C CA . GLU A 1 105 ? 32.304 53.485 5.027 1.00 28.48 105 GLU A CA 1
ATOM 810 C C . GLU A 1 105 ? 32.057 53.480 6.499 1.00 26.47 105 GLU A C 1
ATOM 811 O O . GLU A 1 105 ? 31.320 54.329 6.992 1.00 27.38 105 GLU A O 1
ATOM 817 N N . TRP A 1 106 ? 32.683 52.557 7.223 1.00 25.85 106 TRP A N 1
ATOM 818 C CA . TRP A 1 106 ? 32.599 52.569 8.677 1.00 25.04 106 TRP A CA 1
ATOM 819 C C . TRP A 1 106 ? 33.533 53.592 9.255 1.00 25.69 106 TRP A C 1
ATOM 820 O O . TRP A 1 106 ? 34.706 53.640 8.908 1.00 24.70 106 TRP A O 1
ATOM 831 N N . VAL A 1 107 ? 33.033 54.405 10.165 1.00 25.23 107 VAL A N 1
ATOM 832 C CA . VAL A 1 107 ? 33.861 55.453 10.752 1.00 24.54 107 VAL A CA 1
ATOM 833 C C . VAL A 1 107 ? 33.775 55.257 12.241 1.00 25.70 107 VAL A C 1
ATOM 834 O O . VAL A 1 107 ? 32.675 55.060 12.774 1.00 25.55 107 VAL A O 1
ATOM 838 N N . LEU A 1 108 ? 34.942 55.229 12.903 1.00 25.92 108 LEU A N 1
ATOM 839 C CA . LEU A 1 108 ? 35.019 55.309 14.386 1.00 27.03 108 LEU A CA 1
ATOM 840 C C . LEU A 1 108 ? 34.730 56.761 14.817 1.00 26.24 108 LEU A C 1
ATOM 841 O O . LEU A 1 108 ? 35.551 57.694 14.617 1.00 27.29 108 LEU A O 1
ATOM 846 N N . VAL A 1 109 ? 33.559 56.969 15.426 1.00 25.96 109 VAL A N 1
ATOM 847 C CA . VAL A 1 109 ? 33.075 58.308 15.731 1.00 25.89 109 VAL A CA 1
ATOM 848 C C . VAL A 1 109 ? 33.291 58.750 17.205 1.00 27.74 109 VAL A C 1
ATOM 849 O O . VAL A 1 109 ? 33.300 59.916 17.477 1.00 27.94 109 VAL A O 1
ATOM 853 N N . HIS A 1 110 ? 33.457 57.820 18.142 1.00 28.60 110 HIS A N 1
ATOM 854 C CA . HIS A 1 110 ? 33.786 58.126 19.550 1.00 28.65 110 HIS A CA 1
ATOM 855 C C . HIS A 1 110 ? 34.319 56.855 20.281 1.00 28.09 110 HIS A C 1
ATOM 856 O O . HIS A 1 110 ? 33.908 55.734 19.949 1.00 25.99 110 HIS A O 1
ATOM 863 N N . THR A 1 111 ? 35.157 57.070 21.293 1.00 27.13 111 THR A N 1
ATOM 864 C CA . THR A 1 111 ? 35.609 56.042 22.215 1.00 27.87 111 THR A CA 1
ATOM 865 C C . THR A 1 111 ? 35.367 56.518 23.657 1.00 28.55 111 THR A C 1
ATOM 866 O O . THR A 1 111 ? 35.583 57.715 23.956 1.00 28.53 111 THR A O 1
ATOM 870 N N . VAL A 1 112 ? 34.930 55.600 24.525 1.00 27.32 112 VAL A N 1
ATOM 871 C CA . VAL A 1 112 ? 34.752 55.876 25.961 1.00 27.26 112 VAL A CA 1
ATOM 872 C C . VAL A 1 112 ? 35.545 54.839 26.722 1.00 26.98 112 VAL A C 1
ATOM 873 O O . VAL A 1 112 ? 35.381 53.641 26.453 1.00 26.22 112 VAL A O 1
ATOM 877 N N . GLU A 1 113 ? 36.374 55.274 27.673 1.00 25.40 113 GLU A N 1
ATOM 878 C CA . GLU A 1 113 ? 37.061 54.326 28.551 1.00 27.08 113 GLU A CA 1
ATOM 879 C C . GLU A 1 113 ? 36.431 54.367 29.933 1.00 26.26 113 GLU A C 1
ATOM 880 O O . GLU A 1 113 ? 36.061 55.459 30.412 1.00 24.61 113 GLU A O 1
ATOM 886 N N . GLY A 1 114 ? 36.345 53.199 30.577 1.00 24.63 114 GLY A N 1
ATOM 887 C CA . GLY A 1 114 ? 35.771 53.116 31.889 1.00 23.66 114 GLY A CA 1
ATOM 888 C C . GLY A 1 114 ? 34.330 52.682 31.889 1.00 24.88 114 GLY A C 1
ATOM 889 O O . GLY A 1 114 ? 33.729 52.475 30.856 1.00 26.72 114 GLY A O 1
ATOM 890 N N . ALA A 1 115 ? 33.771 52.537 33.089 1.00 25.48 115 ALA A N 1
ATOM 891 C CA . ALA A 1 115 ? 32.473 51.922 33.313 1.00 24.31 115 ALA A CA 1
ATOM 892 C C . ALA A 1 115 ? 31.489 52.908 33.963 1.00 24.56 115 ALA A C 1
ATOM 893 O O . ALA A 1 115 ? 30.534 52.509 34.645 1.00 25.58 115 ALA A O 1
ATOM 895 N N . ASN A 1 116 ? 31.740 54.200 33.815 1.00 25.50 116 ASN A N 1
ATOM 896 C CA . ASN A 1 116 ? 30.783 55.184 34.299 1.00 24.96 116 ASN A CA 1
ATOM 897 C C . ASN A 1 116 ? 29.530 55.127 33.384 1.00 25.91 116 ASN A C 1
ATOM 898 O O . ASN A 1 116 ? 29.573 55.543 32.208 1.00 24.97 116 ASN A O 1
ATOM 903 N N . GLN A 1 117 ? 28.441 54.560 33.902 1.00 26.45 117 GLN A N 1
ATOM 904 C CA . GLN A 1 117 ? 27.218 54.355 33.084 1.00 27.10 117 GLN A CA 1
ATOM 905 C C . GLN A 1 117 ? 26.611 55.655 32.617 1.00 26.83 117 GLN A C 1
ATOM 906 O O . GLN A 1 117 ? 26.132 55.714 31.493 1.00 27.51 117 GLN A O 1
ATOM 912 N N . ASN A 1 118 ? 26.646 56.699 33.448 1.00 27.04 118 ASN A N 1
ATOM 913 C CA . ASN A 1 118 ? 26.208 58.019 32.964 1.00 27.45 118 ASN A CA 1
ATOM 914 C C . ASN A 1 118 ? 26.915 58.507 31.674 1.00 27.91 118 ASN A C 1
ATOM 915 O O . ASN A 1 118 ? 26.250 59.066 30.783 1.00 28.58 118 ASN A O 1
ATOM 920 N N . ASP A 1 119 ? 28.241 58.311 31.593 1.00 27.43 119 ASP A N 1
ATOM 921 C CA . ASP A 1 119 ? 29.056 58.730 30.446 1.00 28.81 119 ASP A CA 1
ATOM 922 C C . ASP A 1 119 ? 28.835 57.846 29.232 1.00 28.21 119 ASP A C 1
ATOM 923 O O . ASP A 1 119 ? 28.784 58.322 28.095 1.00 27.94 119 ASP A O 1
ATOM 928 N N . ILE A 1 120 ? 28.774 56.547 29.475 1.00 25.43 120 ILE A N 1
ATOM 929 C CA . ILE A 1 120 ? 28.459 55.667 28.394 1.00 25.65 120 ILE A CA 1
ATOM 930 C C . ILE A 1 120 ? 27.085 56.022 27.800 1.00 25.07 120 ILE A C 1
ATOM 931 O O . ILE A 1 120 ? 26.928 55.964 26.607 1.00 25.81 120 ILE A O 1
ATOM 936 N N . GLU A 1 121 ? 26.112 56.369 28.639 1.00 25.42 121 GLU A N 1
ATOM 937 C CA . GLU A 1 121 ? 24.735 56.610 28.140 1.00 26.70 121 GLU A CA 1
ATOM 938 C C . GLU A 1 121 ? 24.676 57.891 27.301 1.00 27.23 121 GLU A C 1
ATOM 939 O O . GLU A 1 121 ? 23.984 57.945 26.258 1.00 27.82 121 GLU A O 1
ATOM 945 N N . LYS A 1 122 ? 25.423 58.907 27.743 1.00 27.76 122 LYS A N 1
ATOM 946 C CA . LYS A 1 122 ? 25.591 60.143 26.971 1.00 29.15 122 LYS A CA 1
ATOM 947 C C . LYS A 1 122 ? 26.155 59.821 25.574 1.00 28.87 122 LYS A C 1
ATOM 948 O O . LYS A 1 122 ? 25.694 60.402 24.569 1.00 29.50 122 LYS A O 1
ATOM 954 N N . ALA A 1 123 ? 27.163 58.946 25.512 1.00 28.32 123 ALA A N 1
ATOM 955 C CA . ALA A 1 123 ? 27.712 58.521 24.219 1.00 27.36 123 ALA A CA 1
ATOM 956 C C . ALA A 1 123 ? 26.661 57.822 23.351 1.00 26.59 123 ALA A C 1
ATOM 957 O O . ALA A 1 123 ? 26.523 58.145 22.195 1.00 28.04 123 ALA A O 1
ATOM 959 N N . PHE A 1 124 ? 25.886 56.899 23.909 1.00 26.53 124 PHE A N 1
ATOM 960 C CA . PHE A 1 124 ? 24.859 56.206 23.132 1.00 25.39 124 PHE A CA 1
ATOM 961 C C . PHE A 1 124 ? 23.852 57.248 22.576 1.00 26.07 124 PHE A C 1
ATOM 962 O O . PHE A 1 124 ? 23.472 57.215 21.388 1.00 25.49 124 PHE A O 1
ATOM 970 N N . GLN A 1 125 ? 23.504 58.203 23.423 1.00 25.82 125 GLN A N 1
ATOM 971 C CA . GLN A 1 125 ? 22.557 59.253 23.049 1.00 26.90 125 GLN A CA 1
ATOM 972 C C . GLN A 1 125 ? 23.115 60.137 21.916 1.00 26.95 125 GLN A C 1
ATOM 973 O O . GLN A 1 125 ? 22.337 60.618 21.049 1.00 25.27 125 GLN A O 1
ATOM 979 N N . LYS A 1 126 ? 24.437 60.373 21.932 1.00 26.47 126 LYS A N 1
ATOM 980 C CA . LYS A 1 126 ? 25.060 61.237 20.928 1.00 29.31 126 LYS A CA 1
ATOM 981 C C . LYS A 1 126 ? 25.373 60.475 19.625 1.00 28.67 126 LYS A C 1
ATOM 982 O O . LYS A 1 126 ? 25.231 61.028 18.540 1.00 28.82 126 LYS A O 1
ATOM 988 N N . TYR A 1 127 ? 25.810 59.217 19.745 1.00 28.12 127 TYR A N 1
ATOM 989 C CA . TYR A 1 127 ? 26.475 58.491 18.628 1.00 28.21 127 TYR A CA 1
ATOM 990 C C . TYR A 1 127 ? 25.737 57.252 18.099 1.00 27.74 127 TYR A C 1
ATOM 991 O O . TYR A 1 127 ? 26.122 56.655 17.074 1.00 26.21 127 TYR A O 1
ATOM 1000 N N . CYS A 1 128 ? 24.661 56.902 18.796 1.00 27.54 128 CYS A N 1
ATOM 1001 C CA . CYS A 1 128 ? 23.812 55.809 18.426 1.00 26.52 128 CYS A CA 1
ATOM 1002 C C . CYS A 1 128 ? 22.376 56.312 18.076 1.00 27.26 128 CYS A C 1
ATOM 1003 O O . CYS A 1 128 ? 22.116 57.491 18.145 1.00 26.10 128 CYS A O 1
ATOM 1006 N N . LEU A 1 129 ? 21.460 55.394 17.742 1.00 26.86 129 LEU A N 1
ATOM 1007 C CA . LEU A 1 129 ? 20.126 55.757 17.203 1.00 25.35 129 LEU A CA 1
ATOM 1008 C C . LEU A 1 129 ? 19.092 55.136 18.111 1.00 25.53 129 LEU A C 1
ATOM 1009 O O . LEU A 1 129 ? 18.931 53.915 18.144 1.00 24.87 129 LEU A O 1
ATOM 1014 N N . GLU A 1 130 ? 18.457 55.988 18.915 1.00 25.86 130 GLU A N 1
ATOM 1015 C CA . GLU A 1 130 ? 17.490 55.581 19.935 1.00 27.51 130 GLU A CA 1
ATOM 1016 C C . GLU A 1 130 ? 16.174 55.046 19.309 1.00 27.60 130 GLU A C 1
ATOM 1017 O O . GLU A 1 130 ? 15.687 55.601 18.291 1.00 28.56 130 GLU A O 1
ATOM 1023 N N . LYS A 1 131 ? 15.608 53.976 19.880 1.00 26.74 131 LYS A N 1
ATOM 1024 C CA . LYS A 1 131 ? 14.315 53.408 19.397 1.00 27.26 131 LYS A CA 1
ATOM 1025 C C . LYS A 1 131 ? 13.066 54.242 19.722 1.00 27.69 131 LYS A C 1
ATOM 1026 O O . LYS A 1 131 ? 13.035 54.851 20.782 1.00 28.14 131 LYS A O 1
ATOM 1032 N N . SER B 1 9 ? 11.916 39.315 20.490 1.00 31.94 9 SER B N 1
ATOM 1033 C CA . SER B 1 9 ? 13.246 38.915 21.013 1.00 32.44 9 SER B CA 1
ATOM 1034 C C . SER B 1 9 ? 13.493 37.521 20.493 1.00 32.61 9 SER B C 1
ATOM 1035 O O . SER B 1 9 ? 12.516 36.748 20.334 1.00 34.90 9 SER B O 1
ATOM 1037 N N . GLY B 1 10 ? 14.750 37.178 20.186 1.00 31.22 10 GLY B N 1
ATOM 1038 C CA . GLY B 1 10 ? 15.066 35.885 19.502 1.00 30.08 10 GLY B CA 1
ATOM 1039 C C . GLY B 1 10 ? 16.575 35.604 19.436 1.00 29.39 10 GLY B C 1
ATOM 1040 O O . GLY B 1 10 ? 17.362 36.466 19.771 1.00 30.21 10 GLY B O 1
ATOM 1041 N N . ARG B 1 11 ? 16.969 34.415 19.000 1.00 27.82 11 ARG B N 1
ATOM 1042 C CA . ARG B 1 11 ? 18.354 33.982 18.912 1.00 26.65 11 ARG B CA 1
ATOM 1043 C C . ARG B 1 11 ? 18.561 33.176 17.631 1.00 25.74 11 ARG B C 1
ATOM 1044 O O . ARG B 1 11 ? 17.698 32.354 17.315 1.00 23.18 11 ARG B O 1
ATOM 1052 N N . GLU B 1 12 ? 19.711 33.349 16.968 1.00 23.15 12 GLU B N 1
ATOM 1053 C CA . GLU B 1 12 ? 20.102 32.493 15.858 1.00 24.21 12 GLU B CA 1
ATOM 1054 C C . GLU B 1 12 ? 21.558 32.078 15.954 1.00 24.21 12 GLU B C 1
ATOM 1055 O O . GLU B 1 12 ? 22.330 32.784 16.538 1.00 26.07 12 GLU B O 1
ATOM 1061 N N . ASN B 1 13 ? 21.914 30.899 15.450 1.00 24.54 13 ASN B N 1
ATOM 1062 C CA . ASN B 1 13 ? 23.314 30.388 15.484 1.00 26.11 13 ASN B CA 1
ATOM 1063 C C . ASN B 1 13 ? 23.850 30.321 14.057 1.00 25.72 13 ASN B C 1
ATOM 1064 O O . ASN B 1 13 ? 23.279 29.633 13.196 1.00 27.18 13 ASN B O 1
ATOM 1069 N N . LEU B 1 14 ? 24.898 31.062 13.776 1.00 24.38 14 LEU B N 1
ATOM 1070 C CA . LEU B 1 14 ? 25.407 31.095 12.404 1.00 26.52 14 LEU B CA 1
ATOM 1071 C C . LEU B 1 14 ? 26.681 30.248 12.361 1.00 26.92 14 LEU B C 1
ATOM 1072 O O . LEU B 1 14 ? 27.427 30.191 13.354 1.00 25.87 14 LEU B O 1
ATOM 1077 N N . TYR B 1 15 ? 26.853 29.503 11.278 1.00 27.01 15 TYR B N 1
ATOM 1078 C CA . TYR B 1 15 ? 28.085 28.739 11.037 1.00 28.75 15 TYR B CA 1
ATOM 1079 C C . TYR B 1 15 ? 28.713 29.417 9.812 1.00 27.23 15 TYR B C 1
ATOM 1080 O O . TYR B 1 15 ? 28.033 29.602 8.807 1.00 26.04 15 TYR B O 1
ATOM 1089 N N . PHE B 1 16 ? 29.956 29.883 9.944 1.00 27.15 16 PHE B N 1
ATOM 1090 C CA . PHE B 1 16 ? 30.674 30.574 8.872 1.00 28.01 16 PHE B CA 1
ATOM 1091 C C . PHE B 1 16 ? 31.745 29.634 8.296 1.00 27.77 16 PHE B C 1
ATOM 1092 O O . PHE B 1 16 ? 32.442 28.919 9.030 1.00 27.63 16 PHE B O 1
ATOM 1100 N N . GLN B 1 17 ? 31.878 29.628 6.989 1.00 26.72 17 GLN B N 1
ATOM 1101 C CA . GLN B 1 17 ? 33.060 29.098 6.330 1.00 26.39 17 GLN B CA 1
ATOM 1102 C C . GLN B 1 17 ? 33.521 30.244 5.401 1.00 27.29 17 GLN B C 1
ATOM 1103 O O . GLN B 1 17 ? 32.922 30.461 4.329 1.00 24.36 17 GLN B O 1
ATOM 1109 N N . GLY B 1 18 ? 34.541 30.990 5.844 1.00 25.79 18 GLY B N 1
ATOM 1110 C CA . GLY B 1 18 ? 34.818 32.332 5.294 1.00 26.51 18 GLY B CA 1
ATOM 1111 C C . GLY B 1 18 ? 33.598 33.251 5.412 1.00 27.14 18 GLY B C 1
ATOM 1112 O O . GLY B 1 18 ? 33.059 33.438 6.514 1.00 26.58 18 GLY B O 1
ATOM 1113 N N . GLN B 1 19 ? 33.163 33.831 4.278 1.00 27.00 19 GLN B N 1
ATOM 1114 C CA . GLN B 1 19 ? 31.969 34.661 4.255 1.00 26.70 19 GLN B CA 1
ATOM 1115 C C . GLN B 1 19 ? 30.652 33.882 4.005 1.00 27.64 19 GLN B C 1
ATOM 1116 O O . GLN B 1 19 ? 29.575 34.459 4.107 1.00 27.44 19 GLN B O 1
ATOM 1122 N N . SER B 1 20 ? 30.741 32.599 3.668 1.00 25.49 20 SER B N 1
ATOM 1123 C CA . SER B 1 20 ? 29.538 31.804 3.491 1.00 27.37 20 SER B CA 1
ATOM 1124 C C . SER B 1 20 ? 28.964 31.456 4.852 1.00 27.17 20 SER B C 1
ATOM 1125 O O . SER B 1 20 ? 29.705 31.300 5.805 1.00 29.39 20 SER B O 1
ATOM 1128 N N . ILE B 1 21 ? 27.656 31.387 4.930 1.00 28.17 21 ILE B N 1
ATOM 1129 C CA . ILE B 1 21 ? 26.902 31.214 6.160 1.00 27.88 21 ILE B CA 1
ATOM 1130 C C . ILE B 1 21 ? 25.878 30.076 6.066 1.00 27.81 21 ILE B C 1
ATOM 1131 O O . ILE B 1 21 ? 25.252 29.916 5.029 1.00 27.13 21 ILE B O 1
ATOM 1136 N N . TYR B 1 22 ? 25.755 29.274 7.127 1.00 26.29 22 TYR B N 1
ATOM 1137 C CA . TYR B 1 22 ? 24.632 28.346 7.277 1.00 26.53 22 TYR B CA 1
ATOM 1138 C C . TYR B 1 22 ? 23.843 28.663 8.566 1.00 27.29 22 TYR B C 1
ATOM 1139 O O . TYR B 1 22 ? 24.438 28.846 9.622 1.00 26.29 22 TYR B O 1
ATOM 1148 N N . ILE B 1 23 ? 22.504 28.683 8.486 1.00 27.39 23 ILE B N 1
ATOM 1149 C CA . ILE B 1 23 ? 21.658 28.870 9.671 1.00 27.98 23 ILE B CA 1
ATOM 1150 C C . ILE B 1 23 ? 20.497 27.833 9.571 1.00 28.07 23 ILE B C 1
ATOM 1151 O O . ILE B 1 23 ? 19.846 27.684 8.531 1.00 26.92 23 ILE B O 1
ATOM 1156 N N . GLU B 1 24 ? 20.246 27.132 10.642 1.00 26.36 24 GLU B N 1
ATOM 1157 C CA . GLU B 1 24 ? 19.006 26.393 10.78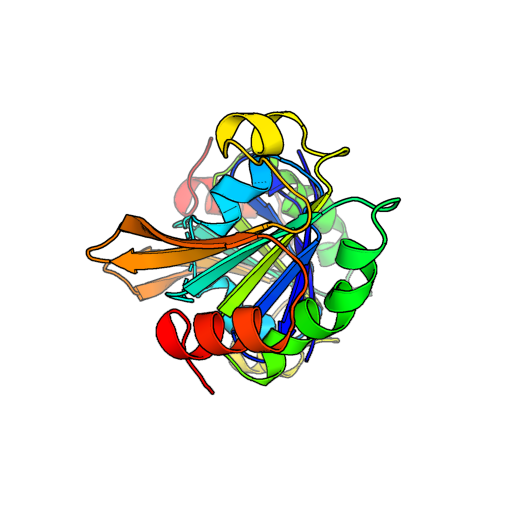6 1.00 25.76 24 GLU B CA 1
ATOM 1158 C C . GLU B 1 24 ? 18.091 27.389 11.514 1.00 25.39 24 GLU B C 1
ATOM 1159 O O . GLU B 1 24 ? 18.282 27.638 12.725 1.00 23.80 24 GLU B O 1
ATOM 1165 N N . LEU B 1 25 ? 17.075 27.877 10.804 1.00 24.25 25 LEU B N 1
ATOM 1166 C CA . LEU B 1 25 ? 16.299 29.024 11.262 1.00 26.98 25 LEU B CA 1
ATOM 1167 C C . LEU B 1 25 ? 15.489 28.732 12.551 1.00 25.55 25 LEU B C 1
ATOM 1168 O O . LEU B 1 25 ? 14.700 27.790 12.609 1.00 24.96 25 LEU B O 1
ATOM 1173 N N . LYS B 1 26 ? 15.640 29.567 13.561 1.00 26.63 26 LYS B N 1
ATOM 1174 C CA . LYS B 1 26 ? 14.934 29.313 14.833 1.00 26.07 26 LYS B CA 1
ATOM 1175 C C . LYS B 1 26 ? 13.669 30.098 14.883 1.00 25.79 26 LYS B C 1
ATOM 1176 O O . LYS B 1 26 ? 12.659 29.640 15.386 1.00 23.46 26 LYS B O 1
ATOM 1182 N N . ASN B 1 27 ? 13.718 31.297 14.327 1.00 24.38 27 ASN B N 1
ATOM 1183 C CA . ASN B 1 27 ? 12.628 32.267 14.494 1.00 24.64 27 ASN B CA 1
ATOM 1184 C C . ASN B 1 27 ? 12.212 32.762 13.131 1.00 23.94 27 ASN B C 1
ATOM 1185 O O . ASN B 1 27 ? 13.049 33.292 12.382 1.00 23.54 27 ASN B O 1
ATOM 1190 N N . THR B 1 28 ? 10.946 32.572 12.786 1.00 23.47 28 THR B N 1
ATOM 1191 C CA . THR B 1 28 ? 10.457 33.011 11.517 1.00 25.23 28 THR B CA 1
ATOM 1192 C C . THR B 1 28 ? 10.879 34.441 11.154 1.00 24.96 28 THR B C 1
ATOM 1193 O O . THR B 1 28 ? 11.307 34.674 10.027 1.00 25.26 28 THR B O 1
ATOM 1197 N N . GLY B 1 29 ? 10.810 35.379 12.115 1.00 23.70 29 GLY B N 1
ATOM 1198 C CA . GLY B 1 29 ? 11.058 36.803 11.837 1.00 23.90 29 GLY B CA 1
ATOM 1199 C C . GLY B 1 29 ? 12.498 37.119 11.511 1.00 25.02 29 GLY B C 1
ATOM 1200 O O . GLY B 1 29 ? 12.805 38.230 10.995 1.00 24.11 29 GLY B O 1
ATOM 1201 N N . SER B 1 30 ? 13.386 36.156 11.795 1.00 25.52 30 SER B N 1
ATOM 1202 C CA . SER B 1 30 ? 14.820 36.328 11.536 1.00 26.56 30 SER B CA 1
ATOM 1203 C C . SER B 1 30 ? 15.121 36.238 10.034 1.00 27.22 30 SER B C 1
ATOM 1204 O O . SER B 1 30 ? 16.188 36.670 9.596 1.00 26.31 30 SER B O 1
ATOM 1207 N N . LEU B 1 31 ? 14.227 35.610 9.261 1.00 27.03 31 LEU B N 1
ATOM 1208 C CA . LEU B 1 31 ? 14.470 35.454 7.810 1.00 26.80 31 LEU B CA 1
ATOM 1209 C C . LEU B 1 31 ? 14.624 36.816 7.081 1.00 28.13 31 LEU B C 1
ATOM 1210 O O . LEU B 1 31 ? 15.547 37.042 6.257 1.00 26.56 31 LEU B O 1
ATOM 1215 N N . ASN B 1 32 ? 13.699 37.719 7.383 1.00 29.65 32 ASN B N 1
ATOM 1216 C CA . ASN B 1 32 ? 13.768 39.083 6.891 1.00 31.44 32 ASN B CA 1
ATOM 1217 C C . ASN B 1 32 ? 15.109 39.689 7.256 1.00 30.67 32 ASN B C 1
ATOM 1218 O O . ASN B 1 32 ? 15.702 40.399 6.444 1.00 30.60 32 ASN B O 1
ATOM 1223 N N . GLN B 1 33 ? 15.573 39.417 8.479 1.00 29.77 33 GLN B N 1
ATOM 1224 C CA . GLN B 1 33 ? 16.870 39.959 8.932 1.00 28.96 33 GLN B CA 1
ATOM 1225 C C . GLN B 1 33 ? 18.062 39.385 8.128 1.00 27.94 33 GLN B C 1
ATOM 1226 O O . GLN B 1 33 ? 19.015 40.105 7.853 1.00 24.81 33 GLN B O 1
ATOM 1232 N N . VAL B 1 34 ? 18.020 38.070 7.840 1.00 26.54 34 VAL B N 1
ATOM 1233 C CA . VAL B 1 34 ? 19.053 37.407 7.020 1.00 27.17 34 VAL B CA 1
ATOM 1234 C C . VAL B 1 34 ? 19.176 38.119 5.634 1.00 27.68 34 VAL B C 1
ATOM 1235 O O . VAL B 1 34 ? 20.285 38.353 5.134 1.00 27.28 34 VAL B O 1
ATOM 1239 N N . PHE B 1 35 ? 18.023 38.462 5.051 1.00 28.21 35 PHE B N 1
ATOM 1240 C CA . PHE B 1 35 ? 17.959 39.093 3.722 1.00 29.68 35 PHE B CA 1
ATOM 1241 C C . PHE B 1 35 ? 18.419 40.544 3.719 1.00 30.39 35 PHE B C 1
ATOM 1242 O O . PHE B 1 35 ? 18.839 41.055 2.679 1.00 31.02 35 PHE B O 1
ATOM 1250 N N . SER B 1 36 ? 18.431 41.147 4.896 1.00 31.53 36 SER B N 1
ATOM 1251 C CA A SER B 1 36 ? 18.899 42.515 5.068 0.50 32.23 36 SER B CA 1
ATOM 1252 C CA B SER B 1 36 ? 18.917 42.516 5.136 0.50 31.92 36 SER B CA 1
ATOM 1253 C C . SER B 1 36 ? 20.423 42.607 5.015 1.00 33.05 36 SER B C 1
ATOM 1254 O O . SER B 1 36 ? 20.967 43.692 4.896 1.00 33.81 36 SER B O 1
ATOM 1259 N N . SER B 1 37 ? 21.116 41.455 5.064 1.00 35.57 37 SER B N 1
ATOM 1260 C CA . SER B 1 37 ? 22.472 41.381 4.430 1.00 37.34 37 SER B CA 1
ATOM 1261 C C . SER B 1 37 ? 22.470 40.894 2.929 1.00 37.82 37 SER B C 1
ATOM 1262 O O . SER B 1 37 ? 23.440 41.157 2.169 1.00 38.64 37 SER B O 1
ATOM 1265 N N . GLN B 1 39 ? 25.788 40.723 1.654 1.00 34.77 39 GLN B N 1
ATOM 1266 C CA . GLN B 1 39 ? 27.209 40.478 1.417 1.00 33.14 39 GLN B CA 1
ATOM 1267 C C . GLN B 1 39 ? 27.436 39.131 0.704 1.00 31.03 39 GLN B C 1
ATOM 1268 O O . GLN B 1 39 ? 28.518 38.897 0.096 1.00 31.87 39 GLN B O 1
ATOM 1274 N N . ASN B 1 40 ? 26.445 38.258 0.757 1.00 27.20 40 ASN B N 1
ATOM 1275 C CA . ASN B 1 40 ? 26.393 37.190 -0.220 1.00 25.82 40 ASN B CA 1
ATOM 1276 C C . ASN B 1 40 ? 25.308 37.559 -1.186 1.00 25.09 40 ASN B C 1
ATOM 1277 O O . ASN B 1 40 ? 24.228 37.869 -0.773 1.00 25.70 40 ASN B O 1
ATOM 1282 N N . SER B 1 41 ? 25.628 37.568 -2.481 1.00 25.50 41 SER B N 1
ATOM 1283 C CA . SER B 1 41 ? 24.610 37.874 -3.510 1.00 24.87 41 SER B CA 1
ATOM 1284 C C . SER B 1 41 ? 23.602 36.695 -3.598 1.00 24.45 41 SER B C 1
ATOM 1285 O O . SER B 1 41 ? 22.463 36.895 -3.986 1.00 24.59 41 SER B O 1
ATOM 1288 N N . SER B 1 42 ? 24.037 35.490 -3.216 1.00 26.22 42 SER B N 1
ATOM 1289 C CA . SER B 1 42 ? 23.222 34.296 -3.276 1.00 26.03 42 SER B CA 1
ATOM 1290 C C . SER B 1 42 ? 22.780 33.843 -1.852 1.00 26.69 42 SER B C 1
ATOM 1291 O O . SER B 1 42 ? 23.615 33.646 -0.958 1.00 26.20 42 SER B O 1
ATOM 1294 N N . ILE B 1 43 ? 21.478 33.702 -1.677 1.00 24.78 43 ILE B N 1
ATOM 1295 C CA . ILE B 1 43 ? 20.864 33.014 -0.558 1.00 26.01 43 ILE B CA 1
ATOM 1296 C C . ILE B 1 43 ? 20.089 31.871 -1.144 1.00 26.07 43 ILE B C 1
ATOM 1297 O O . ILE B 1 43 ? 19.326 32.051 -2.063 1.00 26.93 43 ILE B O 1
ATOM 1302 N N . VAL B 1 44 ? 20.301 30.668 -0.587 1.00 29.11 44 VAL B N 1
ATOM 1303 C CA . VAL B 1 44 ? 19.506 29.479 -0.929 1.00 27.23 44 VAL B CA 1
ATOM 1304 C C . VAL B 1 44 ? 18.784 28.961 0.325 1.00 26.70 44 VAL B C 1
ATOM 1305 O O . VAL B 1 44 ? 19.434 28.668 1.340 1.00 25.62 44 VAL B O 1
ATOM 1309 N N . ILE B 1 45 ? 17.466 28.761 0.232 1.00 25.68 45 ILE B N 1
ATOM 1310 C CA . ILE B 1 45 ? 16.663 28.256 1.372 1.00 27.95 45 ILE B CA 1
ATOM 1311 C C . ILE B 1 45 ? 16.244 26.846 1.013 1.00 27.54 45 ILE B C 1
ATOM 1312 O O . ILE B 1 45 ? 15.841 26.594 -0.109 1.00 25.31 45 ILE B O 1
ATOM 1317 N N . LYS B 1 46 ? 16.339 25.937 1.986 1.00 28.27 46 LYS B N 1
ATOM 1318 C CA . LYS B 1 46 ? 15.855 24.550 1.856 1.00 28.29 46 LYS B CA 1
ATOM 1319 C C . LYS B 1 46 ? 14.685 24.457 2.877 1.00 26.21 46 LYS B C 1
ATOM 1320 O O . LYS B 1 46 ? 14.852 24.812 4.050 1.00 25.66 46 LYS B O 1
ATOM 1326 N N . PHE B 1 47 ? 13.506 24.074 2.375 1.00 25.39 47 PHE B N 1
ATOM 1327 C CA . PHE B 1 47 ? 12.338 23.800 3.202 1.00 25.31 47 PHE B CA 1
ATOM 1328 C C . PHE B 1 47 ? 12.332 22.258 3.367 1.00 26.00 47 PHE B C 1
ATOM 1329 O O . PHE B 1 47 ? 12.331 21.521 2.367 1.00 26.81 47 PHE B O 1
ATOM 1337 N N . GLY B 1 48 ? 12.356 21.793 4.607 1.00 24.01 48 GLY B N 1
ATOM 1338 C CA . GLY B 1 48 ? 12.199 20.331 4.871 1.00 26.68 48 GLY B CA 1
ATOM 1339 C C . GLY B 1 48 ? 11.460 20.096 6.189 1.00 26.15 48 GLY B C 1
ATOM 1340 O O . GLY B 1 48 ? 10.864 21.019 6.788 1.00 26.80 48 GLY B O 1
ATOM 1341 N N . ALA B 1 49 ? 11.483 18.850 6.639 1.00 27.30 49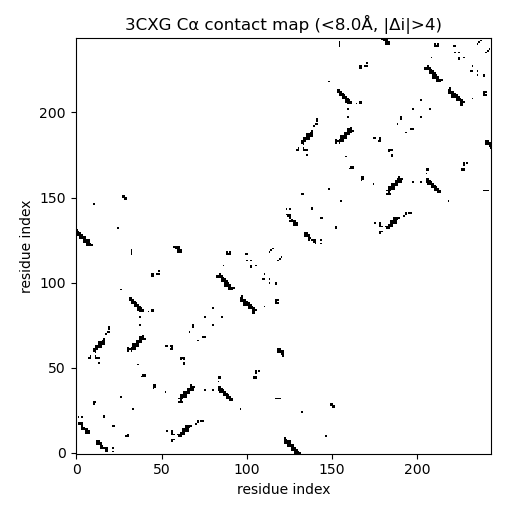 ALA B N 1
ATOM 1342 C CA . ALA B 1 49 ? 10.836 18.425 7.848 1.00 26.15 49 ALA B CA 1
ATOM 1343 C C . ALA B 1 49 ? 11.650 17.252 8.434 1.00 26.79 49 ALA B C 1
ATOM 1344 O O . ALA B 1 49 ? 12.302 16.463 7.701 1.00 26.19 49 ALA B O 1
ATOM 1346 N N . VAL B 1 50 ? 11.624 17.158 9.783 1.00 25.67 50 VAL B N 1
ATOM 1347 C CA . VAL B 1 50 ? 12.342 16.131 10.578 1.00 27.15 50 VAL B CA 1
ATOM 1348 C C . VAL B 1 50 ? 11.935 14.693 10.128 1.00 27.40 50 VAL B C 1
ATOM 1349 O O . VAL B 1 50 ? 12.765 13.785 10.077 1.00 25.77 50 VAL B O 1
ATOM 1353 N N . TRP B 1 51 ? 10.641 14.509 9.825 1.00 27.20 51 TRP B N 1
ATOM 1354 C CA . TRP B 1 51 ? 10.078 13.158 9.546 1.00 27.14 51 TRP B CA 1
ATOM 1355 C C . TRP B 1 51 ? 10.281 12.772 8.064 1.00 27.43 51 TRP B C 1
ATOM 1356 O O . TRP B 1 51 ? 9.991 11.643 7.662 1.00 26.92 51 TRP B O 1
ATOM 1367 N N . CYS B 1 52 ? 10.670 13.754 7.253 1.00 26.43 52 CYS B N 1
ATOM 1368 C CA . CYS B 1 52 ? 10.765 13.602 5.831 1.00 25.46 52 CYS B CA 1
ATOM 1369 C C . CYS B 1 52 ? 12.073 12.901 5.500 1.00 25.54 52 CYS B C 1
ATOM 1370 O O . CYS B 1 52 ? 13.153 13.454 5.701 1.00 24.42 52 CYS B O 1
ATOM 1373 N N . LYS B 1 53 ? 11.977 11.717 4.897 1.00 24.18 53 LYS B N 1
ATOM 1374 C CA . LYS B 1 53 ? 13.169 10.951 4.513 1.00 24.99 53 LYS B CA 1
ATOM 1375 C C . LYS B 1 53 ? 14.039 11.632 3.399 1.00 24.66 53 LYS B C 1
ATOM 1376 O O . LYS B 1 53 ? 15.272 11.834 3.586 1.00 24.57 53 LYS B O 1
ATOM 1382 N N . PRO B 1 54 ? 13.437 12.002 2.228 1.00 25.62 54 PRO B N 1
ATOM 1383 C CA . PRO B 1 54 ? 14.354 12.659 1.269 1.00 25.64 54 PRO B CA 1
ATOM 1384 C C . PRO B 1 54 ? 14.932 14.001 1.793 1.00 26.33 54 PRO B C 1
ATOM 1385 O O . PRO B 1 54 ? 16.029 14.390 1.392 1.00 24.86 54 PRO B O 1
ATOM 1389 N N . CYS B 1 55 ? 14.218 14.700 2.692 1.00 27.05 55 CYS B N 1
ATOM 1390 C CA . CYS B 1 55 ? 14.795 15.929 3.287 1.00 27.64 55 CYS B CA 1
ATOM 1391 C C . CYS B 1 55 ? 16.059 15.578 4.100 1.00 25.71 55 CYS B C 1
ATOM 1392 O O . CYS B 1 55 ? 17.094 16.257 3.995 1.00 25.05 55 CYS B O 1
ATOM 1395 N N . ASN B 1 56 ? 16.017 14.486 4.829 1.00 25.75 56 ASN B N 1
ATOM 1396 C CA . ASN B 1 56 ? 17.161 14.066 5.622 1.00 25.70 56 ASN B CA 1
ATOM 1397 C C . ASN B 1 56 ? 18.291 13.561 4.735 1.00 25.75 56 ASN B C 1
ATOM 1398 O O . ASN B 1 56 ? 19.454 13.736 5.048 1.00 24.99 56 ASN B O 1
ATOM 1403 N N . LYS B 1 57 ? 17.936 12.977 3.590 1.00 26.36 57 LYS B N 1
ATOM 1404 C CA . LYS B 1 57 ? 18.943 12.454 2.687 1.00 26.15 57 LYS B CA 1
ATOM 1405 C C . LYS B 1 57 ? 19.916 13.458 2.079 1.00 26.43 57 LYS B C 1
ATOM 1406 O O . LYS B 1 57 ? 21.066 13.079 1.762 1.00 25.27 57 LYS B O 1
ATOM 1412 N N . ILE B 1 58 ? 19.526 14.747 2.027 1.00 27.58 58 ILE B N 1
ATOM 1413 C CA . ILE B 1 58 ? 20.327 15.803 1.437 1.00 27.01 58 ILE B CA 1
ATOM 1414 C C . ILE B 1 58 ? 20.659 16.861 2.458 1.00 27.92 58 ILE B C 1
ATOM 1415 O O . ILE B 1 58 ? 21.236 17.892 2.047 1.00 27.47 58 ILE B O 1
ATOM 1420 N N . LYS B 1 59 ? 20.304 16.664 3.753 1.00 27.26 59 LYS B N 1
ATOM 1421 C CA . LYS B 1 59 ? 20.553 17.683 4.767 1.00 27.02 59 LYS B CA 1
ATOM 1422 C C . LYS B 1 59 ? 22.059 18.035 4.874 1.00 29.02 59 LYS B C 1
ATOM 1423 O O . LYS B 1 59 ? 22.403 19.227 5.042 1.00 30.36 59 LYS B O 1
ATOM 1429 N N . GLU B 1 60 ? 22.947 17.014 4.797 1.00 29.97 60 GLU B N 1
ATOM 1430 C CA . GLU B 1 60 ? 24.383 17.213 5.027 1.00 29.55 60 GLU B CA 1
ATOM 1431 C C . GLU B 1 60 ? 24.976 17.829 3.756 1.00 28.94 60 GLU B C 1
ATOM 1432 O O . GLU B 1 60 ? 25.808 18.740 3.816 1.00 26.69 60 GLU B O 1
ATOM 1438 N N . TYR B 1 61 ? 24.556 17.303 2.613 1.00 28.76 61 TYR B N 1
ATOM 1439 C CA . TYR B 1 61 ? 25.037 17.843 1.340 1.00 29.32 61 TYR B CA 1
ATOM 1440 C C . TYR B 1 61 ? 24.683 19.365 1.303 1.00 27.67 61 TYR B C 1
ATOM 1441 O O . TYR B 1 61 ? 25.530 20.193 0.952 1.00 25.54 61 TYR B O 1
ATOM 1450 N N . PHE B 1 62 ? 23.451 19.715 1.689 1.00 26.62 62 PHE B N 1
ATOM 1451 C CA . PHE B 1 62 ? 23.049 21.138 1.708 1.00 27.10 62 PHE B CA 1
ATOM 1452 C C . PHE B 1 62 ? 23.912 21.994 2.645 1.00 28.04 62 PHE B C 1
ATOM 1453 O O . PHE B 1 62 ? 24.454 23.009 2.215 1.00 27.94 62 PHE B O 1
ATOM 1461 N N . LYS B 1 63 ? 24.080 21.588 3.914 1.00 26.52 63 LYS B N 1
ATOM 1462 C CA . LYS B 1 63 ? 24.872 22.403 4.813 1.00 26.64 63 LYS B CA 1
ATOM 1463 C C . LYS B 1 63 ? 26.353 22.454 4.360 1.00 26.47 63 LYS B C 1
ATOM 1464 O O . LYS B 1 63 ? 26.986 23.463 4.623 1.00 27.21 63 LYS B O 1
ATOM 1470 N N . ASN B 1 64 ? 26.906 21.411 3.709 1.00 24.20 64 ASN B N 1
ATOM 1471 C CA . ASN B 1 64 ? 28.338 21.466 3.289 1.00 26.93 64 ASN B CA 1
ATOM 1472 C C . ASN B 1 64 ? 28.622 22.367 2.074 1.00 26.10 64 ASN B C 1
ATOM 1473 O O . ASN B 1 64 ? 29.766 22.546 1.719 1.00 27.20 64 ASN B O 1
ATOM 1478 N N . GLN B 1 65 ? 27.588 22.965 1.496 1.00 27.81 65 GLN B N 1
ATOM 1479 C CA . GLN B 1 65 ? 27.730 23.840 0.331 1.00 26.70 65 GLN B CA 1
ATOM 1480 C C . GLN B 1 65 ? 28.453 25.115 0.709 1.00 28.48 65 GLN B C 1
ATOM 1481 O O . GLN B 1 65 ? 28.947 25.807 -0.174 1.00 27.70 65 GLN B O 1
ATOM 1487 N N . LEU B 1 66 ? 28.571 25.451 1.994 1.00 27.66 66 LEU B N 1
ATOM 1488 C CA . LEU B 1 66 ? 29.348 26.660 2.292 1.00 27.59 66 LEU B CA 1
ATOM 1489 C C . LEU B 1 66 ? 30.865 26.492 2.079 1.00 27.59 66 LEU B C 1
ATOM 1490 O O . LEU B 1 66 ? 31.609 27.458 2.158 1.00 26.24 66 LEU B O 1
ATOM 1495 N N . ASN B 1 67 ? 31.299 25.246 1.883 1.00 26.90 67 ASN B N 1
ATOM 1496 C CA . ASN B 1 67 ? 32.673 24.929 1.550 1.00 26.68 67 ASN B CA 1
ATOM 1497 C C . ASN B 1 67 ? 33.006 25.177 0.103 1.00 27.00 67 ASN B C 1
ATOM 1498 O O . ASN B 1 67 ? 34.164 25.343 -0.230 1.00 25.54 67 ASN B O 1
ATOM 1503 N N . TYR B 1 68 ? 31.969 25.183 -0.744 1.00 28.27 68 TYR B N 1
ATOM 1504 C CA . TYR B 1 68 ? 32.131 25.171 -2.199 1.00 28.43 68 TYR B CA 1
ATOM 1505 C C . TYR B 1 68 ? 31.573 26.395 -2.895 1.00 27.11 68 TYR B C 1
ATOM 1506 O O . TYR B 1 68 ? 31.933 26.660 -4.028 1.00 26.73 68 TYR B O 1
ATOM 1515 N N . TYR B 1 69 ? 30.722 27.157 -2.211 1.00 25.77 69 TYR B N 1
ATOM 1516 C CA . TYR B 1 69 ? 30.063 28.352 -2.810 1.00 23.88 69 TYR B CA 1
ATOM 1517 C C . TYR B 1 69 ? 30.157 29.493 -1.823 1.00 24.10 69 TYR B C 1
ATOM 1518 O O . TYR B 1 69 ? 30.133 29.264 -0.588 1.00 22.21 69 TYR B O 1
ATOM 1527 N N . TYR B 1 70 ? 30.192 30.723 -2.363 1.00 24.75 70 TYR B N 1
ATOM 1528 C CA . TYR B 1 70 ? 29.858 31.932 -1.635 1.00 24.84 70 TYR B CA 1
ATOM 1529 C C . TYR B 1 70 ? 28.325 32.023 -1.546 1.00 25.58 70 TYR B C 1
ATOM 1530 O O . TYR B 1 70 ? 27.646 32.346 -2.521 1.00 26.92 70 TYR B O 1
ATOM 1539 N N . VAL B 1 71 ? 27.768 31.740 -0.375 1.00 24.21 71 VAL B N 1
ATOM 1540 C CA . VAL B 1 71 ? 26.313 31.596 -0.244 1.00 24.14 71 VAL B CA 1
ATOM 1541 C C . VAL B 1 71 ? 25.920 31.722 1.233 1.00 24.84 71 VAL B C 1
ATOM 1542 O O . VAL B 1 71 ? 26.707 31.374 2.157 1.00 24.22 71 VAL B O 1
ATOM 1546 N N . THR B 1 72 ? 24.705 32.215 1.463 1.00 25.15 72 THR B N 1
ATOM 1547 C CA . THR B 1 72 ? 24.088 32.139 2.790 1.00 26.61 72 THR B CA 1
ATOM 1548 C C . THR B 1 72 ? 22.988 31.106 2.649 1.00 26.48 72 THR B C 1
ATOM 1549 O O . THR B 1 72 ? 22.108 31.252 1.793 1.00 26.00 72 THR B O 1
ATOM 1553 N N . LEU B 1 73 ? 23.118 30.016 3.431 1.00 26.17 73 LEU B N 1
ATOM 1554 C CA . LEU B 1 73 ? 22.211 28.870 3.340 1.00 26.02 73 LEU B CA 1
ATOM 1555 C C . LEU B 1 73 ? 21.303 28.891 4.557 1.00 25.41 73 LEU B C 1
ATOM 1556 O O . LEU B 1 73 ? 21.765 28.986 5.691 1.00 24.90 73 LEU B O 1
ATOM 1561 N N . VAL B 1 74 ? 20.008 28.867 4.298 1.00 26.58 74 VAL B N 1
ATOM 1562 C CA . VAL B 1 74 ? 19.008 28.897 5.369 1.00 25.63 74 VAL B CA 1
ATOM 1563 C C . VAL B 1 74 ? 18.173 27.594 5.311 1.00 25.76 74 VAL B C 1
ATOM 1564 O O . VAL B 1 74 ? 17.613 27.211 4.302 1.00 23.53 74 VAL B O 1
ATOM 1568 N N . ASP B 1 75 ? 18.146 26.945 6.431 1.00 24.62 75 ASP B N 1
ATOM 1569 C CA . ASP B 1 75 ? 17.431 25.695 6.605 1.00 26.55 75 ASP B CA 1
ATOM 1570 C C . ASP B 1 75 ? 16.159 25.951 7.370 1.00 26.22 75 ASP B C 1
ATOM 1571 O O . ASP B 1 75 ? 16.221 26.358 8.530 1.00 27.46 75 ASP B O 1
ATOM 1576 N N . ILE B 1 76 ? 15.012 25.642 6.769 1.00 23.91 76 ILE B N 1
ATOM 1577 C CA . ILE B 1 76 ? 13.714 25.862 7.370 1.00 24.12 76 ILE B CA 1
ATOM 1578 C C . ILE B 1 76 ? 12.906 24.571 7.549 1.00 26.86 76 ILE B C 1
ATOM 1579 O O . ILE B 1 76 ? 12.550 23.924 6.573 1.00 27.08 76 ILE B O 1
ATOM 1584 N N . ASP B 1 77 ? 12.662 24.183 8.815 1.00 25.05 77 ASP B N 1
ATOM 1585 C CA . ASP B 1 77 ? 11.737 23.147 9.147 1.00 27.63 77 ASP B CA 1
ATOM 1586 C C . ASP B 1 77 ? 10.326 23.736 8.977 1.00 27.50 77 ASP B C 1
ATOM 1587 O O . ASP B 1 77 ? 9.929 24.609 9.710 1.00 27.38 77 ASP B O 1
ATOM 1592 N N . VAL B 1 78 ? 9.554 23.172 8.078 1.00 26.24 78 VAL B N 1
ATOM 1593 C CA . VAL B 1 78 ? 8.274 23.756 7.781 1.00 26.79 78 VAL B CA 1
ATOM 1594 C C . VAL B 1 78 ? 7.262 23.542 8.918 1.00 27.32 78 VAL B C 1
ATOM 1595 O O . VAL B 1 78 ? 6.223 24.206 8.942 1.00 28.32 78 VAL B O 1
ATOM 1599 N N . ASP B 1 79 ? 7.569 22.646 9.870 1.00 26.30 79 ASP B N 1
ATOM 1600 C CA . ASP B 1 79 ? 6.635 22.395 10.993 1.00 26.65 79 ASP B CA 1
ATOM 1601 C C . ASP B 1 79 ? 6.938 23.376 12.137 1.00 26.20 79 ASP B C 1
ATOM 1602 O O . ASP B 1 79 ? 6.117 23.607 12.974 1.00 28.19 79 ASP B O 1
ATOM 1607 N N . ILE B 1 80 ? 8.113 23.993 12.133 1.00 25.18 80 ILE B N 1
ATOM 1608 C CA . ILE B 1 80 ? 8.421 25.130 13.043 1.00 25.82 80 ILE B CA 1
ATOM 1609 C C . ILE B 1 80 ? 7.954 26.452 12.446 1.00 25.13 80 ILE B C 1
ATOM 1610 O O . ILE B 1 80 ? 7.539 27.331 13.156 1.00 26.84 80 ILE B O 1
ATOM 1615 N N . HIS B 1 81 ? 7.999 26.569 11.124 1.00 26.31 81 HIS B N 1
ATOM 1616 C CA . HIS B 1 81 ? 7.700 27.824 10.387 1.00 26.86 81 HIS B CA 1
ATOM 1617 C C . HIS B 1 81 ? 6.539 27.602 9.373 1.00 26.12 81 HIS B C 1
ATOM 1618 O O . HIS B 1 81 ? 6.726 27.804 8.182 1.00 29.62 81 HIS B O 1
ATOM 1625 N N . PRO B 1 82 ? 5.326 27.206 9.843 1.00 25.43 82 PRO B N 1
ATOM 1626 C CA . PRO B 1 82 ? 4.266 26.955 8.909 1.00 25.66 82 PRO B CA 1
ATOM 1627 C C . PRO B 1 82 ? 3.840 28.229 8.134 1.00 26.32 82 PRO B C 1
ATOM 1628 O O . PRO B 1 82 ? 3.463 28.113 7.003 1.00 26.30 82 PRO B O 1
ATOM 1632 N N . LYS B 1 83 ? 3.974 29.427 8.711 1.00 27.28 83 LYS B N 1
ATOM 1633 C CA . LYS B 1 83 ? 3.678 30.668 7.986 1.00 29.33 83 LYS B CA 1
ATOM 1634 C C . LYS B 1 83 ? 4.570 30.828 6.769 1.00 27.78 83 LYS B C 1
ATOM 1635 O O . LYS B 1 83 ? 4.067 31.136 5.713 1.00 26.70 83 LYS B O 1
ATOM 1641 N N . LEU B 1 84 ? 5.880 30.609 6.919 1.00 27.94 84 LEU B N 1
ATOM 1642 C CA . LEU B 1 84 ? 6.805 30.619 5.779 1.00 27.69 84 LEU B CA 1
ATOM 1643 C C . LEU B 1 84 ? 6.521 29.510 4.794 1.00 27.70 84 LEU B C 1
ATOM 1644 O O . LEU B 1 84 ? 6.487 29.782 3.599 1.00 29.60 84 LEU B O 1
ATOM 1649 N N . ASN B 1 85 ? 6.256 28.302 5.275 1.00 27.16 85 ASN B N 1
ATOM 1650 C CA . ASN B 1 85 ? 5.792 27.245 4.340 1.00 27.47 85 ASN B CA 1
ATOM 1651 C C . ASN B 1 85 ? 4.635 27.745 3.439 1.00 26.45 85 ASN B C 1
ATOM 1652 O O . ASN B 1 85 ? 4.703 27.582 2.176 1.00 25.94 85 ASN B O 1
ATOM 1657 N N . ASP B 1 86 ? 3.606 28.385 4.032 1.00 25.23 86 ASP B N 1
ATOM 1658 C CA . ASP B 1 86 ? 2.394 28.761 3.281 1.00 25.17 86 ASP B CA 1
ATOM 1659 C C . ASP B 1 86 ? 2.656 29.985 2.376 1.00 25.90 86 ASP B C 1
ATOM 1660 O O . ASP B 1 86 ? 2.198 30.004 1.223 1.00 25.71 86 ASP B O 1
ATOM 1665 N N . GLN B 1 87 ? 3.364 30.995 2.910 1.00 25.10 87 GLN B N 1
ATOM 1666 C CA . GLN B 1 87 ? 3.704 32.237 2.184 1.00 27.54 87 GLN B CA 1
ATOM 1667 C C . GLN B 1 87 ? 4.543 31.955 0.925 1.00 25.67 87 GLN B C 1
ATOM 1668 O O . GLN B 1 87 ? 4.288 32.543 -0.142 1.00 24.62 87 GLN B O 1
ATOM 1674 N N . HIS B 1 88 ? 5.439 30.967 1.035 1.00 25.75 88 HIS B N 1
ATOM 1675 C CA . HIS B 1 88 ? 6.322 30.520 -0.090 1.00 25.01 88 HIS B CA 1
ATOM 1676 C C . HIS B 1 88 ? 5.681 29.420 -0.954 1.00 26.23 88 HIS B C 1
ATOM 1677 O O . HIS B 1 88 ? 6.303 28.913 -1.900 1.00 27.11 88 HIS B O 1
ATOM 1684 N N . ASN B 1 89 ? 4.423 29.097 -0.703 1.00 25.21 89 ASN B N 1
ATOM 1685 C CA . ASN B 1 89 ? 3.691 28.094 -1.503 1.00 26.77 89 ASN B CA 1
ATOM 1686 C C . ASN B 1 89 ? 4.409 26.758 -1.725 1.00 26.23 89 ASN B C 1
ATOM 1687 O O . ASN B 1 89 ? 4.350 26.214 -2.822 1.00 25.12 89 ASN B O 1
ATOM 1692 N N . ILE B 1 90 ? 4.956 26.179 -0.667 1.00 24.60 90 ILE B N 1
ATOM 1693 C CA . ILE B 1 90 ? 5.713 24.970 -0.732 1.00 25.09 90 ILE B CA 1
ATOM 1694 C C . ILE B 1 90 ? 4.762 23.791 -0.962 1.00 25.43 90 ILE B C 1
ATOM 1695 O O . ILE B 1 90 ? 3.732 23.640 -0.278 1.00 23.88 90 ILE B O 1
ATOM 1700 N N . LYS B 1 91 ? 5.120 22.963 -1.938 1.00 25.42 91 LYS B N 1
ATOM 1701 C CA . LYS B 1 91 ? 4.232 21.870 -2.414 1.00 27.80 91 LYS B CA 1
ATOM 1702 C C . LYS B 1 91 ? 4.819 20.460 -2.201 1.00 29.19 91 LYS B C 1
ATOM 1703 O O . LYS B 1 91 ? 4.094 19.443 -2.327 1.00 31.17 91 LYS B O 1
ATOM 1709 N N . ALA B 1 92 ? 6.094 20.396 -1.887 1.00 28.05 92 ALA B N 1
ATOM 1710 C CA . ALA B 1 92 ? 6.809 19.103 -1.804 1.00 29.12 92 ALA B CA 1
ATOM 1711 C C . ALA B 1 92 ? 7.973 19.363 -0.931 1.00 27.55 92 ALA B C 1
ATOM 1712 O O . ALA B 1 92 ? 8.445 20.515 -0.861 1.00 26.90 92 ALA B O 1
ATOM 1714 N N . LEU B 1 93 ? 8.493 18.288 -0.346 1.00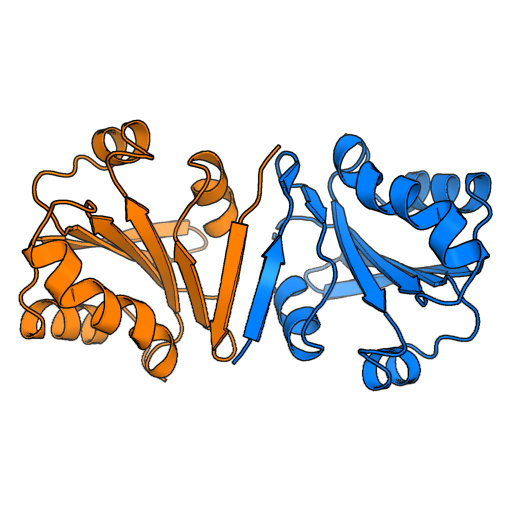 25.94 93 LEU B N 1
ATOM 1715 C CA . LEU B 1 93 ? 9.654 18.415 0.593 1.00 26.88 93 LEU B CA 1
ATOM 1716 C C . LEU B 1 93 ? 10.731 17.402 0.171 1.00 25.56 93 LEU B C 1
ATOM 1717 O O . LEU B 1 93 ? 10.388 16.261 -0.153 1.00 26.31 93 LEU B O 1
ATOM 1722 N N . PRO B 1 94 ? 12.009 17.829 0.049 1.00 25.42 94 PRO B N 1
ATOM 1723 C CA . PRO B 1 94 ? 12.453 19.219 0.214 1.00 26.06 94 PRO B CA 1
ATOM 1724 C C . PRO B 1 94 ? 12.132 20.057 -0.982 1.00 25.82 94 PRO B C 1
ATOM 1725 O O . PRO B 1 94 ? 11.884 19.522 -2.100 1.00 25.09 94 PRO B O 1
ATOM 1729 N N . THR B 1 95 ? 12.101 21.363 -0.725 1.00 25.79 95 THR B N 1
ATOM 1730 C CA . THR B 1 95 ? 12.137 22.383 -1.767 1.00 26.30 95 THR B CA 1
ATOM 1731 C C . THR B 1 95 ? 13.325 23.346 -1.493 1.00 26.72 95 THR B C 1
ATOM 1732 O O . THR B 1 95 ? 13.563 23.785 -0.336 1.00 27.75 95 THR B O 1
ATOM 1736 N N . PHE B 1 96 ? 14.044 23.688 -2.585 1.00 26.02 96 PHE B N 1
ATOM 1737 C CA . PHE B 1 96 ? 15.132 24.655 -2.511 1.00 26.58 96 PHE B CA 1
ATOM 1738 C C . PHE B 1 96 ? 14.727 25.911 -3.255 1.00 25.24 9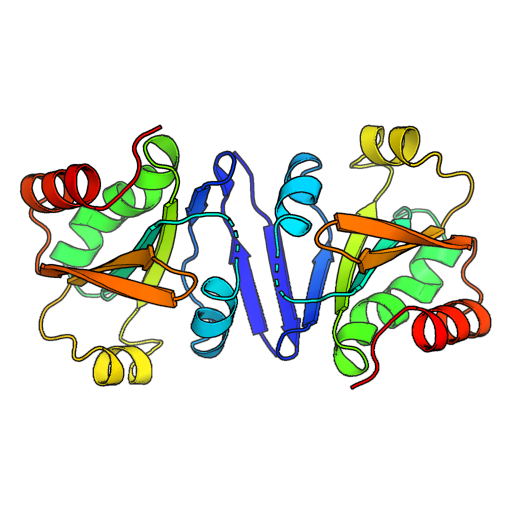6 PHE B C 1
ATOM 1739 O O . PHE B 1 96 ? 14.335 25.826 -4.411 1.00 24.69 96 PHE B O 1
ATOM 1747 N N . GLU B 1 97 ? 14.819 27.069 -2.612 1.00 25.80 97 GLU B N 1
ATOM 1748 C CA . GLU B 1 97 ? 14.666 28.356 -3.330 1.00 26.16 97 GLU B CA 1
ATOM 1749 C C . GLU B 1 97 ? 16.000 29.076 -3.432 1.00 27.27 97 GLU B C 1
ATOM 1750 O O . GLU B 1 97 ? 16.671 29.317 -2.387 1.00 25.98 97 GLU B O 1
ATOM 1756 N N . PHE B 1 98 ? 16.336 29.478 -4.650 1.00 26.33 98 PHE B N 1
ATOM 1757 C CA . PHE B 1 98 ? 17.601 30.140 -4.946 1.00 27.11 98 PHE B CA 1
ATOM 1758 C C . PHE B 1 98 ? 17.246 31.572 -5.184 1.00 25.20 98 PHE B C 1
ATOM 1759 O O . PHE B 1 98 ? 16.513 31.892 -6.122 1.00 25.56 98 PHE B O 1
ATOM 1767 N N . TYR B 1 99 ? 17.820 32.426 -4.355 1.00 26.17 99 TYR B N 1
ATOM 1768 C CA . TYR B 1 99 ? 17.651 33.891 -4.458 1.00 25.56 99 TYR B CA 1
ATOM 1769 C C . TYR B 1 99 ? 18.940 34.520 -4.901 1.00 25.44 99 TYR B C 1
ATOM 1770 O O . TYR B 1 99 ? 20.024 33.978 -4.656 1.00 24.64 99 TYR B O 1
ATOM 1779 N N . PHE B 1 100 ? 18.820 35.643 -5.633 1.00 24.75 100 PHE B N 1
ATOM 1780 C CA . PHE B 1 100 ? 19.969 36.412 -6.041 1.00 2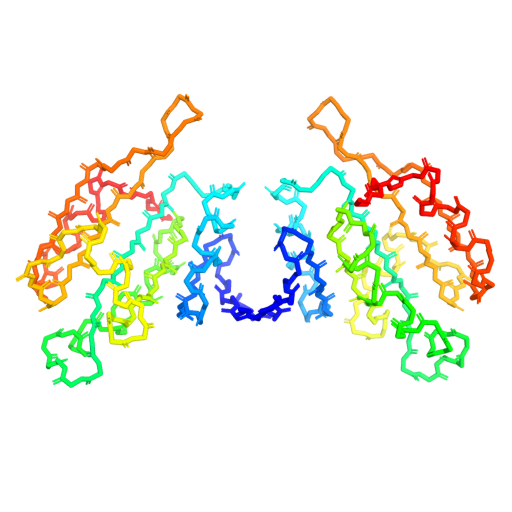5.55 100 PHE B CA 1
ATOM 1781 C C . PHE B 1 100 ? 19.611 37.865 -5.921 1.00 25.30 100 PHE B C 1
ATOM 1782 O O . PHE B 1 100 ? 18.491 38.270 -6.223 1.00 26.25 100 PHE B O 1
ATOM 1790 N N . ASN B 1 101 ? 20.546 38.625 -5.393 1.00 26.31 101 ASN B N 1
ATOM 1791 C CA . ASN B 1 101 ? 20.378 40.073 -5.294 1.00 25.67 101 ASN B CA 1
ATOM 1792 C C . ASN B 1 101 ? 20.757 40.765 -6.617 1.00 24.79 101 ASN B C 1
ATOM 1793 O O . ASN B 1 101 ? 21.913 40.759 -7.042 1.00 23.29 101 ASN B O 1
ATOM 1798 N N . LEU B 1 102 ? 19.753 41.347 -7.281 1.00 24.34 102 LEU B N 1
ATOM 1799 C CA . LEU B 1 102 ? 19.890 41.931 -8.577 1.00 24.12 102 LEU B CA 1
ATOM 1800 C C . LEU B 1 102 ? 19.298 43.329 -8.512 1.00 25.01 102 LEU B C 1
ATOM 1801 O O . LEU B 1 102 ? 18.135 43.501 -8.107 1.00 25.83 102 LEU B O 1
ATOM 1806 N N . ASN B 1 103 ? 20.109 44.319 -8.859 1.00 24.66 103 ASN B N 1
ATOM 1807 C CA . ASN B 1 103 ? 19.656 45.701 -8.864 1.00 25.02 103 ASN B CA 1
ATOM 1808 C C . ASN B 1 103 ? 19.124 46.149 -7.475 1.00 25.89 103 ASN B C 1
ATOM 1809 O O . ASN B 1 103 ? 18.075 46.829 -7.402 1.00 25.55 103 ASN B O 1
ATOM 1814 N N . ASN B 1 104 ? 19.834 45.779 -6.390 1.00 25.57 104 ASN B N 1
ATOM 1815 C CA . ASN B 1 104 ? 19.470 46.160 -5.003 1.00 26.20 104 ASN B CA 1
ATOM 1816 C C . ASN B 1 104 ? 18.140 45.539 -4.578 1.00 26.60 104 ASN B C 1
ATOM 1817 O O . ASN B 1 104 ? 17.428 46.099 -3.726 1.00 26.89 104 ASN B O 1
ATOM 1822 N N . GLU B 1 105 ? 17.774 44.412 -5.164 1.00 25.78 105 GLU B N 1
ATOM 1823 C CA . GLU B 1 105 ? 16.644 43.667 -4.604 1.00 28.86 105 GLU B CA 1
ATOM 1824 C C . GLU B 1 105 ? 16.784 42.153 -4.755 1.00 27.55 105 GLU B C 1
ATOM 1825 O O . GLU B 1 105 ? 17.530 41.659 -5.614 1.00 28.54 105 GLU B O 1
ATOM 1831 N N . TRP B 1 106 ? 16.056 41.437 -3.911 1.00 26.40 106 TRP B N 1
ATOM 1832 C CA . TRP B 1 106 ? 16.157 40.001 -3.832 1.00 24.92 106 TRP B CA 1
ATOM 1833 C C . TRP B 1 106 ? 15.188 39.446 -4.809 1.00 25.69 106 TRP B C 1
ATOM 1834 O O . TRP B 1 106 ? 14.007 39.871 -4.850 1.00 25.08 106 TRP B O 1
ATOM 1845 N N . VAL B 1 107 ? 15.677 38.555 -5.658 1.00 24.36 107 VAL B N 1
ATOM 1846 C CA . VAL B 1 107 ? 14.820 37.958 -6.678 1.00 24.22 107 VAL B CA 1
ATOM 1847 C C . VAL B 1 107 ? 14.883 36.474 -6.477 1.00 24.47 107 VAL B C 1
ATOM 1848 O O . VAL B 1 107 ? 15.997 35.908 -6.388 1.00 25.53 107 VAL B O 1
ATOM 1852 N N . LEU B 1 108 ? 13.721 35.826 -6.485 1.00 25.19 108 LEU B N 1
ATOM 1853 C CA . LEU B 1 108 ? 13.659 34.340 -6.584 1.00 26.00 108 LEU B CA 1
ATOM 1854 C C . LEU B 1 108 ? 13.978 33.924 -8.009 1.00 25.35 108 LEU B C 1
ATOM 1855 O O . LEU B 1 108 ? 13.160 34.069 -8.942 1.00 25.21 108 LEU B O 1
ATOM 1860 N N . VAL B 1 109 ? 15.163 33.336 -8.185 1.00 25.24 109 VAL B N 1
ATOM 1861 C CA . VAL B 1 109 ? 15.628 33.028 -9.516 1.00 25.99 109 VAL B CA 1
ATOM 1862 C C . VAL B 1 109 ? 15.411 31.570 -9.942 1.00 26.00 109 VAL B C 1
ATOM 1863 O O . VAL B 1 109 ? 15.460 31.314 -11.110 1.00 25.88 109 VAL B O 1
ATOM 1867 N N . HIS B 1 110 ? 15.150 30.641 -9.013 1.00 27.43 110 HIS B N 1
ATOM 1868 C CA . HIS B 1 110 ? 14.886 29.221 -9.360 1.00 28.66 110 HIS B CA 1
ATOM 1869 C C . HIS B 1 110 ? 14.376 28.460 -8.162 1.00 28.13 110 HIS B C 1
ATOM 1870 O O . HIS B 1 110 ? 14.748 28.756 -7.007 1.00 25.79 110 HIS B O 1
ATOM 1877 N N . THR B 1 111 ? 13.583 27.421 -8.440 1.00 27.67 111 THR B N 1
ATOM 1878 C CA . THR B 1 111 ? 13.120 26.521 -7.357 1.00 29.06 111 THR B CA 1
ATOM 1879 C C . THR B 1 111 ? 13.310 25.079 -7.840 1.00 29.15 111 THR B C 1
ATOM 1880 O O . THR B 1 111 ? 12.927 24.760 -8.995 1.00 29.39 111 THR B O 1
ATOM 1884 N N . VAL B 1 112 ? 13.843 24.247 -6.936 1.00 28.18 112 VAL B N 1
ATOM 1885 C CA . VAL B 1 112 ? 13.940 22.802 -7.110 1.00 27.89 112 VAL B CA 1
ATOM 1886 C C . VAL B 1 112 ? 13.143 22.053 -6.050 1.00 27.37 112 VAL B C 1
ATOM 1887 O O . VAL B 1 112 ? 13.310 22.325 -4.872 1.00 28.42 112 VAL B O 1
ATOM 1891 N N . GLU B 1 113 ? 12.366 21.053 -6.465 1.00 27.46 113 GLU B N 1
ATOM 1892 C CA . GLU B 1 113 ? 11.660 20.167 -5.535 1.00 29.39 113 GLU B CA 1
ATOM 1893 C C . GLU B 1 113 ? 12.306 18.797 -5.580 1.00 28.86 113 GLU B C 1
ATOM 1894 O O . GLU B 1 113 ? 12.720 18.344 -6.667 1.00 27.37 113 GLU B O 1
ATOM 1900 N N . GLY B 1 114 ? 12.391 18.140 -4.432 1.00 27.55 114 GLY B N 1
ATOM 1901 C CA . GLY B 1 114 ? 13.009 16.813 -4.393 1.00 26.52 114 GLY B CA 1
ATOM 1902 C C . GLY B 1 114 ? 14.450 16.809 -3.943 1.00 26.70 114 GLY B C 1
ATOM 1903 O O . GLY B 1 114 ? 15.063 17.860 -3.761 1.00 27.67 114 GLY B O 1
ATOM 1904 N N . ALA B 1 115 ? 15.001 15.603 -3.771 1.00 26.99 115 ALA B N 1
ATOM 1905 C CA . ALA B 1 115 ? 16.271 15.389 -3.169 1.00 26.29 115 ALA B CA 1
ATOM 1906 C C . ALA B 1 115 ? 17.228 14.729 -4.161 1.00 26.67 115 ALA B C 1
ATOM 1907 O O . ALA B 1 115 ? 18.174 14.044 -3.765 1.00 27.27 115 ALA B O 1
ATOM 1909 N N . ASN B 1 116 ? 16.976 14.890 -5.455 1.00 26.55 116 ASN B N 1
ATOM 1910 C CA . ASN B 1 116 ? 17.926 14.385 -6.443 1.00 25.81 116 ASN B CA 1
ATOM 1911 C C . ASN B 1 116 ? 19.166 15.300 -6.382 1.00 26.33 116 ASN B C 1
ATOM 1912 O O . ASN B 1 116 ? 19.126 16.482 -6.735 1.00 25.38 116 ASN B O 1
ATOM 1917 N N . GLN B 1 117 ? 20.280 14.756 -5.896 1.00 28.67 117 GLN B N 1
ATOM 1918 C CA . GLN B 1 117 ? 21.448 15.589 -5.622 1.00 29.48 117 GLN B CA 1
ATOM 1919 C C . GLN B 1 117 ? 22.059 16.152 -6.908 1.00 29.96 117 GLN B C 1
ATOM 1920 O O . GLN B 1 117 ? 22.564 17.285 -6.910 1.00 30.03 117 GLN B O 1
ATOM 1926 N N . ASN B 1 118 ? 21.998 15.374 -7.984 1.00 29.45 118 ASN B N 1
ATOM 1927 C CA . ASN B 1 118 ? 22.501 15.837 -9.277 1.00 29.61 118 ASN B CA 1
ATOM 1928 C C . ASN B 1 118 ? 21.815 17.097 -9.782 1.00 28.51 118 ASN B C 1
ATOM 1929 O O . ASN B 1 118 ? 22.491 17.991 -10.247 1.00 27.63 118 ASN B O 1
ATOM 1934 N N . ASP B 1 119 ? 20.487 17.153 -9.623 1.00 27.38 119 ASP B N 1
ATOM 1935 C CA . ASP B 1 119 ? 19.661 18.295 -9.988 1.00 28.07 119 ASP B CA 1
ATOM 1936 C C . ASP B 1 119 ? 19.884 19.507 -9.095 1.00 26.78 119 ASP B C 1
ATOM 1937 O O . ASP B 1 119 ? 19.963 20.644 -9.586 1.00 26.03 119 ASP B O 1
ATOM 1942 N N . ILE B 1 120 ? 20.028 19.284 -7.786 1.00 25.60 120 ILE B N 1
ATOM 1943 C CA . ILE B 1 120 ? 20.285 20.404 -6.873 1.00 25.49 120 ILE B CA 1
ATOM 1944 C C . ILE B 1 120 ? 21.647 21.038 -7.207 1.00 25.15 120 ILE B C 1
ATOM 1945 O O . ILE B 1 120 ? 21.795 22.235 -7.201 1.00 25.89 120 ILE B O 1
ATOM 1950 N N . GLU B 1 121 ? 22.598 20.208 -7.579 1.00 24.29 121 GLU B N 1
ATOM 1951 C CA . GLU B 1 121 ? 23.970 20.668 -7.835 1.00 25.16 121 GLU B CA 1
ATOM 1952 C C . GLU B 1 121 ? 24.038 21.466 -9.149 1.00 25.65 121 GLU B C 1
ATOM 1953 O O . GLU B 1 121 ? 24.676 22.505 -9.192 1.00 23.61 121 GLU B O 1
ATOM 1959 N N . LYS B 1 122 ? 23.343 20.978 -10.181 1.00 25.94 122 LYS B N 1
ATOM 1960 C CA . LYS B 1 122 ? 23.144 21.751 -11.409 1.00 27.19 122 LYS B CA 1
ATOM 1961 C C . LYS B 1 122 ? 22.533 23.116 -11.142 1.00 26.51 122 LYS B C 1
ATOM 1962 O O . LYS B 1 122 ? 22.915 24.083 -11.804 1.00 25.49 122 LYS B O 1
ATOM 1968 N N . ALA B 1 123 ? 21.562 23.201 -10.228 1.00 25.20 123 ALA B N 1
ATOM 1969 C CA . ALA B 1 123 ? 21.026 24.486 -9.830 1.00 25.90 123 ALA B CA 1
ATOM 1970 C C . ALA B 1 123 ? 22.051 25.366 -9.116 1.00 25.88 123 ALA B C 1
ATOM 1971 O O . ALA B 1 123 ? 22.118 26.551 -9.386 1.00 29.65 123 ALA B O 1
ATOM 1973 N N . PHE B 1 124 ? 22.846 24.820 -8.211 1.00 27.22 124 PHE B N 1
ATOM 1974 C CA . PHE B 1 124 ? 23.884 25.614 -7.533 1.00 26.68 124 PHE B CA 1
ATOM 1975 C C . PHE B 1 124 ? 24.907 26.161 -8.570 1.00 26.54 124 PHE B C 1
ATOM 1976 O O . PHE B 1 124 ? 25.328 27.362 -8.518 1.00 26.41 124 PHE B O 1
ATOM 1984 N N . GLN B 1 125 ? 25.277 25.305 -9.521 1.00 25.59 125 GLN B N 1
ATOM 1985 C CA . GLN B 1 125 ? 26.190 25.725 -10.605 1.00 26.03 125 GLN B CA 1
ATOM 1986 C C . GLN B 1 125 ? 25.622 26.839 -11.503 1.00 25.79 125 GLN B C 1
ATOM 1987 O O . GLN B 1 125 ? 26.375 27.710 -11.989 1.00 24.46 125 GLN B O 1
ATOM 1993 N N . LYS B 1 126 ? 24.309 26.820 -11.734 1.00 25.95 126 LYS B N 1
ATOM 1994 C CA . LYS B 1 126 ? 23.645 27.875 -12.557 1.00 27.15 126 LYS B CA 1
ATOM 1995 C C . LYS B 1 126 ? 23.340 29.175 -11.772 1.00 27.73 126 LYS B C 1
ATOM 1996 O O . LYS B 1 126 ? 23.466 30.288 -12.307 1.00 28.75 126 LYS B O 1
ATOM 2002 N N . TYR B 1 127 ? 22.912 29.047 -10.516 1.00 28.43 127 TYR B N 1
ATOM 2003 C CA . TYR B 1 127 ? 22.268 30.170 -9.790 1.00 28.88 127 TYR B CA 1
ATOM 2004 C C . TYR B 1 127 ? 23.038 30.632 -8.549 1.00 29.17 127 TYR B C 1
ATOM 2005 O O . TYR B 1 127 ? 22.678 31.641 -7.955 1.00 28.98 127 TYR B O 1
ATOM 2014 N N . CYS B 1 128 ? 24.096 29.905 -8.185 1.00 29.19 128 CYS B N 1
ATOM 2015 C CA . CYS B 1 128 ? 24.932 30.279 -7.059 1.00 28.89 128 CYS B CA 1
ATOM 2016 C C . CYS B 1 128 ? 26.349 30.667 -7.533 1.00 28.91 128 CYS B C 1
ATOM 2017 O O . CYS B 1 128 ? 26.651 30.581 -8.725 1.00 26.78 128 CYS B O 1
ATOM 2020 N N . LEU B 1 129 ? 27.227 31.060 -6.600 1.00 27.92 129 LEU B N 1
ATOM 2021 C CA . LEU B 1 129 ? 28.585 31.482 -6.951 1.00 26.64 129 LEU B CA 1
ATOM 2022 C C . LEU B 1 129 ? 29.665 30.548 -6.377 1.00 26.33 129 LEU B C 1
ATOM 2023 O O . LEU B 1 129 ? 29.849 30.462 -5.166 1.00 25.03 129 LEU B O 1
ATOM 2028 N N . GLU B 1 130 ? 30.362 29.862 -7.271 1.00 26.05 130 GLU B N 1
ATOM 2029 C CA . GLU B 1 130 ? 31.316 28.848 -6.893 1.00 28.89 130 GLU B CA 1
ATOM 2030 C C . GLU B 1 130 ? 32.554 29.502 -6.248 1.00 28.70 130 GLU B C 1
ATOM 2031 O O . GLU B 1 130 ? 33.029 30.565 -6.711 1.00 28.25 130 GLU B O 1
ATOM 2037 N N . LYS B 1 131 ? 33.083 28.890 -5.186 1.00 30.09 131 LYS B N 1
ATOM 2038 C CA . LYS B 1 131 ? 34.446 29.285 -4.705 1.00 30.61 131 LYS B CA 1
ATOM 2039 C C . LYS B 1 131 ? 35.616 28.949 -5.634 1.00 32.31 131 LYS B C 1
ATOM 2040 O O . LYS B 1 131 ? 35.777 27.802 -6.016 1.00 33.94 131 LYS B O 1
#

Foldseek 3Di:
DDDWDWDADPQEIETADQDPVCVVVVVVDQFQKEKEKEAAPVDDLLVVCVVVQVCCNVWFSYYYYYYDCVNVVVVCVVVVPDAPTKMWIWGQDPNDIDGDDMDHTNPVVVVVVCCVVRTGTD/DDDWDWDADDQEIETADQDPVCVVVVQVDPFQKEKEWEAAPVDVLLVVCVVVQVCCNVWFSYHYYYYDCVNVVVVCVVVVPDAPTKMFMWGQDPNDIDGDDMDHTNPVVVVVVCCVVRTGTD